Protein AF-A0AAN8FD81-F1 (afdb_monomer)

Structure (mmCIF, N/CA/C/O backbone):
data_AF-A0AAN8FD81-F1
#
_entry.id   AF-A0AAN8FD81-F1
#
loop_
_atom_site.group_PDB
_atom_site.id
_atom_site.type_symbol
_atom_site.label_atom_id
_atom_site.label_alt_id
_atom_site.label_comp_id
_atom_site.label_asym_id
_atom_site.label_entity_id
_atom_site.label_seq_id
_atom_site.pdbx_PDB_ins_code
_atom_site.Cartn_x
_atom_site.Cartn_y
_atom_site.Cartn_z
_atom_site.occupancy
_atom_site.B_iso_or_equiv
_atom_site.auth_seq_id
_atom_site.auth_comp_id
_atom_site.auth_asym_id
_atom_site.auth_atom_id
_atom_site.pdbx_PDB_model_num
ATOM 1 N N . MET A 1 1 ? 86.207 -4.555 -13.129 1.00 39.94 1 MET A N 1
ATOM 2 C CA . MET A 1 1 ? 87.117 -4.497 -14.295 1.00 39.94 1 MET A CA 1
ATOM 3 C C . MET A 1 1 ? 86.268 -4.025 -15.459 1.00 39.94 1 MET A C 1
ATOM 5 O O . MET A 1 1 ? 85.254 -4.659 -15.701 1.00 39.94 1 MET A O 1
ATOM 9 N N . ARG A 1 2 ? 86.441 -2.755 -15.851 1.00 42.06 2 ARG A N 1
ATOM 10 C CA . ARG A 1 2 ? 87.134 -2.325 -17.088 1.00 42.06 2 ARG A CA 1
ATOM 11 C C . ARG A 1 2 ? 86.491 -2.931 -18.335 1.00 42.06 2 ARG A C 1
ATOM 13 O O . ARG A 1 2 ? 86.415 -4.147 -18.406 1.00 42.06 2 ARG A O 1
ATOM 20 N N . ASP A 1 3 ? 86.162 -2.234 -19.405 1.00 41.16 3 ASP A N 1
ATOM 21 C CA . ASP A 1 3 ? 86.000 -0.831 -19.815 1.00 41.16 3 ASP A CA 1
ATOM 22 C C . ASP A 1 3 ? 85.817 -0.938 -21.351 1.00 41.16 3 ASP A C 1
ATOM 24 O O . ASP A 1 3 ? 86.098 -1.991 -21.929 1.00 41.16 3 ASP A O 1
ATOM 28 N N . LEU A 1 4 ? 85.507 0.189 -22.001 1.00 49.41 4 LEU A N 1
ATOM 29 C CA . LEU A 1 4 ? 85.685 0.475 -23.439 1.00 49.41 4 LEU A CA 1
ATOM 30 C C . LEU A 1 4 ? 84.547 -0.043 -24.347 1.00 49.41 4 LEU A C 1
ATOM 32 O O . LEU A 1 4 ? 84.319 -1.236 -24.464 1.00 49.41 4 LEU A O 1
ATOM 36 N N . GLY A 1 5 ? 83.769 0.774 -25.056 1.00 39.75 5 GLY A N 1
ATOM 37 C CA . GLY A 1 5 ? 83.962 2.159 -25.480 1.00 39.75 5 GLY A CA 1
ATOM 38 C C . GLY A 1 5 ? 84.073 2.222 -27.005 1.00 39.75 5 GLY A C 1
ATOM 39 O O . GLY A 1 5 ? 85.030 1.699 -27.561 1.00 39.75 5 GLY A O 1
ATOM 40 N N . ASN A 1 6 ? 83.103 2.871 -27.658 1.00 42.69 6 ASN A N 1
ATOM 41 C CA . ASN A 1 6 ? 83.263 3.644 -28.902 1.00 42.69 6 ASN A CA 1
ATOM 42 C C . ASN A 1 6 ? 81.952 4.456 -29.090 1.00 42.69 6 ASN A C 1
ATOM 44 O O . ASN A 1 6 ? 80.897 3.843 -29.199 1.00 42.69 6 ASN A O 1
ATOM 48 N N . ALA A 1 7 ? 81.850 5.783 -28.902 1.00 49.81 7 ALA A N 1
ATOM 49 C CA . ALA A 1 7 ? 82.532 6.907 -29.570 1.00 49.81 7 ALA A CA 1
ATOM 50 C C . ALA A 1 7 ? 82.161 6.913 -31.084 1.00 49.81 7 ALA A C 1
ATOM 52 O O . ALA A 1 7 ? 82.394 5.913 -31.745 1.00 49.81 7 ALA A O 1
ATOM 53 N N . ILE A 1 8 ? 81.552 7.922 -31.737 1.00 44.16 8 ILE A 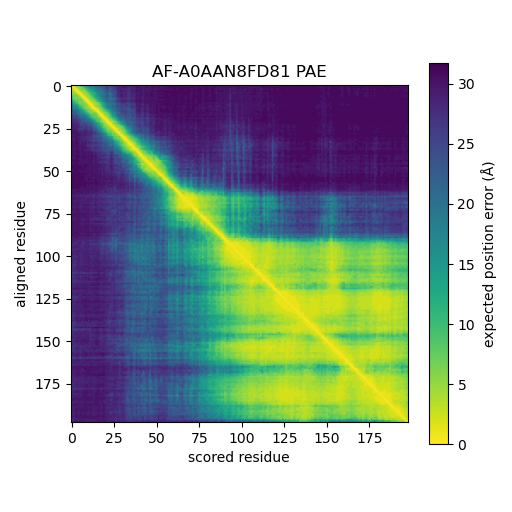N 1
ATOM 54 C CA . ILE A 1 8 ? 81.696 9.387 -31.644 1.00 44.16 8 ILE A CA 1
ATOM 55 C C . ILE A 1 8 ? 80.691 10.092 -32.605 1.00 44.16 8 ILE A C 1
ATOM 57 O O . ILE A 1 8 ? 80.586 9.701 -33.764 1.00 44.16 8 ILE A O 1
ATOM 61 N N . SER A 1 9 ? 80.095 11.211 -32.145 1.00 41.47 9 SER A N 1
ATOM 62 C CA . SER A 1 9 ? 79.703 12.443 -32.895 1.00 41.47 9 SER A CA 1
ATOM 63 C C . SER A 1 9 ? 78.535 12.393 -33.910 1.00 41.47 9 SER A C 1
ATOM 65 O O . SER A 1 9 ? 78.405 11.424 -34.638 1.00 41.47 9 SER A O 1
ATOM 67 N N . ARG A 1 10 ? 77.658 13.394 -34.113 1.00 37.44 10 ARG A N 1
ATOM 68 C CA . ARG A 1 10 ? 77.546 14.853 -33.828 1.00 37.44 10 ARG A CA 1
ATOM 69 C C . ARG A 1 10 ? 76.019 15.121 -33.736 1.00 37.44 10 ARG A C 1
ATOM 71 O O . ARG A 1 10 ? 75.289 14.532 -34.518 1.00 37.44 10 ARG A O 1
ATOM 78 N N . GLY A 1 11 ? 75.428 15.854 -32.794 1.00 37.28 11 GLY A N 1
ATOM 79 C CA . GLY A 1 11 ? 75.633 17.271 -32.503 1.00 37.28 11 GLY A CA 1
ATOM 80 C C . GLY A 1 11 ? 74.780 18.163 -33.420 1.00 37.28 11 GLY A C 1
ATOM 81 O O . GLY A 1 11 ? 75.319 18.593 -34.432 1.00 37.28 11 GLY A O 1
ATOM 82 N N . PHE A 1 12 ? 73.509 18.433 -33.067 1.00 32.56 12 PHE A N 1
ATOM 83 C CA . PHE A 1 12 ? 72.799 19.709 -33.317 1.00 32.56 12 PHE A CA 1
ATOM 84 C C . PHE A 1 12 ? 71.415 19.749 -32.612 1.00 32.56 12 PHE A C 1
ATOM 86 O O . PHE A 1 12 ? 70.533 18.961 -32.933 1.00 32.56 12 PHE A O 1
ATOM 93 N N . GLU A 1 13 ? 71.218 20.695 -31.693 1.00 35.38 13 GLU A N 1
ATOM 94 C CA . GLU A 1 13 ? 69.929 21.225 -31.186 1.00 35.38 13 GLU A CA 1
ATOM 95 C C . GLU A 1 13 ? 70.049 22.778 -31.199 1.00 35.38 13 GLU A C 1
ATOM 97 O O . GLU A 1 13 ? 71.201 23.227 -31.266 1.00 35.38 13 GLU A O 1
ATOM 102 N N . PRO A 1 14 ? 68.992 23.637 -31.094 1.00 46.00 14 PRO A N 1
ATOM 103 C CA . PRO A 1 14 ? 67.614 23.373 -30.636 1.00 46.00 14 PRO A CA 1
ATOM 104 C C . PRO A 1 14 ? 66.442 24.111 -31.368 1.00 46.00 14 PRO A C 1
ATOM 106 O O . PRO A 1 14 ? 66.614 25.069 -32.116 1.00 46.00 14 PRO A O 1
ATOM 109 N N . THR A 1 15 ? 65.219 23.678 -31.015 1.00 39.75 15 THR A N 1
ATOM 110 C CA . THR A 1 15 ? 63.915 24.396 -30.931 1.00 39.75 15 THR A CA 1
ATOM 111 C C . THR A 1 15 ? 63.296 25.101 -32.152 1.00 39.75 15 THR A C 1
ATOM 113 O O . THR A 1 15 ? 63.757 26.150 -32.575 1.00 39.75 15 THR A O 1
ATOM 116 N N . THR A 1 16 ? 62.095 24.657 -32.554 1.00 40.28 16 THR A N 1
ATOM 117 C CA . THR A 1 16 ? 60.836 25.428 -32.406 1.00 40.28 16 THR A CA 1
ATOM 118 C C . THR A 1 16 ? 59.638 24.470 -32.370 1.00 40.28 16 THR A C 1
ATOM 120 O O . THR A 1 16 ? 59.601 23.455 -33.057 1.00 40.28 16 THR A O 1
ATOM 123 N N . SER A 1 17 ? 58.686 24.782 -31.497 1.00 49.16 17 SER A N 1
ATOM 124 C CA . SER A 1 17 ? 57.464 24.047 -31.185 1.00 49.16 17 SER A CA 1
ATOM 125 C C . SER A 1 17 ? 56.465 23.996 -32.345 1.00 49.16 17 SER A C 1
ATOM 127 O O . SER A 1 17 ? 56.268 24.997 -33.033 1.00 49.16 17 SER A O 1
ATOM 129 N N . LYS A 1 18 ? 55.765 22.861 -32.495 1.00 38.34 18 LYS A N 1
ATOM 130 C CA . LYS A 1 18 ? 54.376 22.774 -32.985 1.00 38.34 18 LYS A CA 1
ATOM 131 C C . LYS A 1 18 ? 53.770 21.419 -32.606 1.00 38.34 18 LYS A C 1
ATOM 133 O O . LYS A 1 18 ? 54.432 20.393 -32.654 1.00 38.34 18 LYS A O 1
ATOM 138 N N . LEU A 1 19 ? 52.536 21.513 -32.131 1.00 42.03 19 LEU A N 1
ATOM 139 C CA . LEU A 1 19 ? 51.785 20.561 -31.320 1.00 42.03 19 LEU A CA 1
ATOM 140 C C . LEU A 1 19 ? 51.461 19.251 -32.058 1.00 42.03 19 LEU A C 1
ATOM 142 O O . LEU A 1 19 ? 51.242 19.252 -33.268 1.00 42.03 19 LEU A O 1
ATOM 146 N N . ASN A 1 20 ? 51.436 18.163 -31.285 1.00 40.09 20 ASN A N 1
ATOM 147 C CA . ASN A 1 20 ? 51.291 16.779 -31.728 1.00 40.09 20 ASN A CA 1
ATOM 148 C C . ASN A 1 20 ? 49.929 16.506 -32.383 1.00 40.09 20 ASN A C 1
ATOM 150 O O . ASN A 1 20 ? 48.879 16.856 -31.845 1.00 40.09 20 ASN A O 1
ATOM 154 N N . ALA A 1 21 ? 49.968 15.816 -33.521 1.00 49.56 21 ALA A N 1
ATOM 155 C CA . ALA A 1 21 ? 48.886 14.944 -33.942 1.00 49.56 21 ALA A CA 1
ATOM 156 C C . ALA A 1 21 ? 49.017 13.663 -33.111 1.00 49.56 21 ALA A C 1
ATOM 158 O O . ALA A 1 21 ? 50.076 13.046 -33.161 1.00 49.56 21 ALA A O 1
ATOM 159 N N . ASP A 1 22 ? 47.981 13.373 -32.321 1.00 48.06 22 ASP A N 1
ATOM 160 C CA . ASP A 1 22 ? 47.706 12.155 -31.537 1.00 48.06 22 ASP A CA 1
ATOM 161 C C . ASP A 1 22 ? 47.452 12.476 -30.056 1.00 48.06 22 ASP A C 1
ATOM 163 O O . ASP A 1 22 ? 48.277 12.205 -29.198 1.00 48.06 22 ASP A O 1
ATOM 167 N N . ASP A 1 23 ? 46.267 13.028 -29.773 1.00 37.19 23 ASP A N 1
ATOM 168 C CA . ASP A 1 23 ? 45.559 12.844 -28.497 1.00 37.19 23 ASP A CA 1
ATOM 169 C C . ASP A 1 23 ? 44.078 12.607 -28.816 1.00 37.19 23 ASP A C 1
ATOM 171 O O . ASP A 1 23 ? 43.198 13.469 -28.780 1.00 37.19 23 ASP A O 1
ATOM 175 N N . PHE A 1 24 ? 43.853 11.380 -29.265 1.00 43.59 24 PHE A N 1
ATOM 176 C CA . PHE A 1 24 ? 42.569 10.761 -29.522 1.00 43.59 24 PHE A CA 1
ATOM 177 C C . PHE A 1 24 ? 42.112 10.113 -28.200 1.00 43.59 24 PHE A C 1
ATOM 179 O O . PHE A 1 24 ? 42.841 9.309 -27.628 1.00 43.59 24 PHE A O 1
ATOM 186 N N . TYR A 1 25 ? 40.900 10.470 -27.752 1.00 36.06 25 TYR A N 1
ATOM 187 C CA . TYR A 1 25 ? 40.184 10.050 -26.529 1.00 36.06 25 TYR A CA 1
ATOM 188 C C . TYR A 1 25 ? 40.511 10.782 -25.214 1.00 36.06 25 TYR A C 1
ATOM 190 O O . TYR A 1 25 ? 41.290 10.317 -24.389 1.00 36.06 25 TYR A O 1
ATOM 198 N N . VAL A 1 26 ? 39.743 11.840 -24.936 1.00 41.94 26 VAL A N 1
ATOM 199 C CA . VAL A 1 26 ? 39.426 12.250 -23.560 1.00 41.94 26 VAL A CA 1
ATOM 200 C C . VAL A 1 26 ? 38.049 11.680 -23.211 1.00 41.94 26 VAL A C 1
ATOM 202 O O . VAL A 1 26 ? 37.031 12.105 -23.757 1.00 41.94 26 VAL A O 1
ATOM 205 N N . LEU A 1 27 ? 38.033 10.670 -22.334 1.00 42.22 27 LEU A N 1
ATOM 206 C CA . LEU A 1 27 ? 36.855 10.308 -21.550 1.00 42.22 27 LEU A CA 1
ATOM 207 C C . LEU A 1 27 ? 36.632 11.417 -20.521 1.00 42.22 27 LEU A C 1
ATOM 209 O O . LEU A 1 27 ? 37.454 11.579 -19.624 1.00 42.22 27 LEU A O 1
ATOM 213 N N . ASP A 1 28 ? 35.513 12.127 -20.620 1.00 36.41 28 ASP A N 1
ATOM 214 C CA . ASP A 1 28 ? 35.041 12.962 -19.522 1.00 36.41 28 ASP A CA 1
ATOM 215 C C . ASP A 1 28 ? 34.138 12.104 -18.625 1.00 36.41 28 ASP A C 1
ATOM 217 O O . ASP A 1 28 ? 32.974 11.832 -18.928 1.00 36.41 28 ASP A O 1
ATOM 221 N N . ALA A 1 29 ? 34.737 11.570 -17.565 1.00 54.25 29 ALA A N 1
ATOM 222 C CA . ALA A 1 29 ? 34.037 10.997 -16.431 1.00 54.25 29 ALA A CA 1
ATOM 223 C C . ALA A 1 29 ? 34.195 11.984 -15.272 1.00 54.25 29 ALA A C 1
ATOM 225 O O . ALA A 1 29 ? 35.274 12.060 -14.688 1.00 54.25 29 ALA A O 1
ATOM 226 N N . GLY A 1 30 ? 33.132 12.719 -14.929 1.00 41.16 30 GLY A N 1
ATOM 227 C CA . GLY A 1 30 ? 33.120 13.507 -13.695 1.00 41.16 30 GLY A CA 1
ATOM 228 C C . GLY A 1 30 ? 32.276 14.778 -13.690 1.00 41.16 30 GLY A C 1
ATOM 229 O O . GLY A 1 30 ? 32.825 15.854 -13.496 1.00 41.16 30 GLY A O 1
ATOM 230 N N . ASN A 1 31 ? 30.953 14.652 -13.833 1.00 39.75 31 ASN A N 1
ATOM 231 C CA . ASN A 1 31 ? 29.985 15.343 -12.969 1.00 39.75 31 ASN A CA 1
ATOM 232 C C . ASN A 1 31 ? 28.572 14.826 -13.274 1.00 39.75 31 ASN A C 1
ATOM 234 O O . ASN A 1 31 ? 27.863 15.345 -14.134 1.00 39.75 31 ASN A O 1
ATOM 238 N N . ASP A 1 32 ? 28.164 13.784 -12.549 1.00 39.97 32 ASP A N 1
ATOM 239 C CA . ASP A 1 32 ? 26.767 13.362 -12.465 1.00 39.97 32 ASP A CA 1
ATOM 240 C C . ASP A 1 32 ? 25.995 14.338 -11.559 1.00 39.97 32 ASP A C 1
ATOM 242 O O . ASP A 1 32 ? 25.582 13.993 -10.452 1.00 39.97 32 ASP A O 1
ATOM 246 N N . GLU A 1 33 ? 25.764 15.566 -12.025 1.00 42.59 33 GLU A N 1
ATOM 247 C CA . GLU A 1 33 ? 24.523 16.232 -1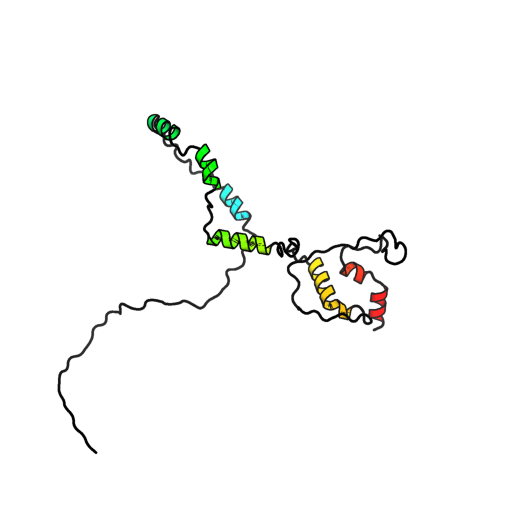1.638 1.00 42.59 33 GLU A CA 1
ATOM 248 C C . GLU A 1 33 ? 23.422 15.641 -12.508 1.00 42.59 33 GLU A C 1
ATOM 250 O O . GLU A 1 33 ? 23.252 15.971 -13.684 1.00 42.59 33 GLU A O 1
ATOM 255 N N . MET A 1 34 ? 22.705 14.683 -11.919 1.00 50.31 34 MET A N 1
ATOM 256 C CA . MET A 1 34 ? 21.482 14.155 -12.497 1.00 50.31 34 MET A CA 1
ATOM 257 C C . MET A 1 34 ? 20.582 15.349 -12.844 1.00 50.31 34 MET A C 1
ATOM 259 O O . MET A 1 34 ? 20.307 16.157 -11.953 1.00 50.31 34 MET A O 1
ATOM 263 N N . PRO A 1 35 ? 20.133 15.499 -14.106 1.00 53.84 35 PRO A N 1
ATOM 264 C CA . PRO A 1 35 ? 19.250 16.598 -14.460 1.00 53.84 35 PRO A CA 1
ATOM 265 C C . PRO A 1 35 ? 18.034 16.558 -13.527 1.00 53.84 35 PRO A C 1
ATOM 267 O O . PRO A 1 35 ? 17.530 15.457 -13.255 1.00 53.84 35 PRO A O 1
ATOM 270 N N . PRO A 1 36 ? 17.572 17.712 -13.007 1.00 52.78 36 PRO A N 1
ATOM 271 C CA . PRO A 1 36 ? 16.420 17.737 -12.122 1.00 52.78 36 PRO A CA 1
ATOM 272 C C . PRO A 1 36 ? 15.262 17.025 -12.816 1.00 52.78 36 PRO A C 1
ATOM 274 O O . PRO A 1 36 ? 15.017 17.234 -14.008 1.00 52.78 36 PRO A O 1
ATOM 277 N N . ALA A 1 37 ? 14.593 16.138 -12.073 1.00 51.84 37 ALA A N 1
ATOM 278 C CA . ALA A 1 37 ? 13.392 15.471 -12.550 1.00 51.84 37 ALA A CA 1
ATOM 279 C C . ALA A 1 37 ? 12.453 16.527 -13.157 1.00 51.84 37 ALA A C 1
ATOM 281 O O . ALA A 1 37 ? 12.322 17.600 -12.560 1.00 51.84 37 ALA A O 1
ATOM 282 N N . PRO A 1 38 ? 11.832 16.261 -14.321 1.00 40.41 38 PRO A N 1
ATOM 283 C CA . PRO A 1 38 ? 10.916 17.214 -14.927 1.00 40.41 38 PRO A CA 1
ATOM 284 C C . PRO A 1 38 ? 9.829 17.536 -13.902 1.00 40.41 38 PRO A C 1
ATOM 286 O O . PRO A 1 38 ? 9.080 16.659 -13.462 1.00 40.41 38 PRO A O 1
ATOM 289 N N . THR A 1 39 ? 9.821 18.784 -13.439 1.00 38.16 39 THR A N 1
ATOM 290 C CA . THR A 1 39 ? 8.776 19.295 -12.566 1.00 38.16 39 THR A CA 1
ATOM 291 C C . THR A 1 39 ? 7.481 19.375 -13.365 1.00 38.16 39 THR A C 1
ATOM 293 O O . THR A 1 39 ? 7.487 19.501 -14.587 1.00 38.16 39 THR A O 1
ATOM 296 N N . LEU A 1 40 ? 6.363 19.243 -12.655 1.00 43.12 40 LEU A N 1
ATOM 297 C CA . LEU A 1 40 ? 4.987 19.255 -13.155 1.00 43.12 40 LEU A CA 1
ATOM 298 C C . LEU A 1 40 ? 4.619 20.587 -13.849 1.00 43.12 40 LEU A C 1
ATOM 300 O O . LEU A 1 40 ? 3.816 21.357 -13.334 1.00 43.12 40 LEU A O 1
ATOM 304 N N . SER A 1 41 ? 5.202 20.873 -15.011 1.00 43.19 41 SER A N 1
ATOM 305 C CA . SER A 1 41 ? 4.852 22.004 -15.884 1.00 43.19 41 SER A CA 1
ATOM 306 C C . SER A 1 41 ? 4.863 21.642 -17.377 1.00 43.19 41 SER A C 1
ATOM 308 O O . SER A 1 41 ? 4.529 22.473 -18.219 1.00 43.19 41 SER A O 1
ATOM 310 N N . ASP A 1 42 ? 5.115 20.377 -17.727 1.00 40.56 42 ASP A N 1
ATOM 311 C CA . ASP A 1 42 ? 5.110 19.904 -19.121 1.00 40.56 42 ASP A CA 1
ATOM 312 C C . ASP A 1 42 ? 3.705 19.807 -19.752 1.00 40.56 42 ASP A C 1
ATOM 314 O O . ASP A 1 42 ? 3.575 19.563 -20.952 1.00 40.56 42 ASP A O 1
ATOM 318 N N . VAL A 1 43 ? 2.640 20.060 -18.983 1.00 44.75 43 VAL A N 1
ATOM 319 C CA . VAL A 1 43 ? 1.281 20.241 -19.527 1.00 44.75 43 VAL A CA 1
ATOM 320 C C . VAL A 1 43 ? 1.104 21.654 -20.110 1.00 44.75 43 VAL A C 1
ATOM 322 O O . VAL A 1 43 ? 0.387 21.825 -21.091 1.00 44.75 43 VAL A O 1
ATOM 325 N N . GLU A 1 44 ? 1.838 22.660 -19.619 1.00 42.12 44 GLU A N 1
ATOM 326 C CA . GLU A 1 44 ? 1.730 24.049 -20.104 1.00 42.12 44 GLU A CA 1
ATOM 327 C C . GLU A 1 44 ? 2.526 24.317 -21.394 1.00 42.12 44 GLU A C 1
ATOM 329 O O . GLU A 1 44 ? 2.293 25.306 -22.098 1.00 42.12 44 GLU A O 1
ATOM 334 N N . LEU A 1 45 ? 3.471 23.438 -21.737 1.00 44.34 45 LEU A N 1
ATOM 335 C CA . LEU A 1 45 ? 4.283 23.557 -22.953 1.00 44.34 45 LEU A CA 1
ATOM 336 C C . LEU A 1 45 ? 3.508 23.111 -24.205 1.00 44.34 45 LEU A C 1
ATOM 338 O O . LEU A 1 45 ? 3.777 23.590 -25.307 1.00 44.34 45 LEU A O 1
ATOM 342 N N . VAL A 1 46 ? 2.497 22.255 -24.032 1.00 49.25 46 VAL A N 1
ATOM 343 C CA . VAL A 1 46 ? 1.598 21.820 -25.110 1.00 49.25 46 VAL A CA 1
ATOM 344 C C . VAL A 1 46 ? 0.595 22.925 -25.473 1.00 49.25 46 VAL A C 1
ATOM 346 O O . VAL A 1 46 ? 0.325 23.127 -26.659 1.00 49.25 46 VAL A O 1
ATOM 349 N N . ASP A 1 47 ? 0.133 23.712 -24.496 1.00 43.78 47 ASP A N 1
ATOM 350 C CA . ASP A 1 47 ? -0.809 24.817 -24.727 1.00 43.78 47 ASP A CA 1
ATOM 351 C C . ASP A 1 47 ? -0.133 26.063 -25.329 1.00 43.78 47 ASP A C 1
ATOM 353 O O . ASP A 1 47 ? -0.636 26.630 -26.301 1.00 43.78 47 ASP A O 1
ATOM 357 N N . LYS A 1 48 ? 1.090 26.422 -24.900 1.00 40.25 48 LYS A N 1
ATOM 358 C CA . LYS A 1 48 ? 1.853 27.543 -25.506 1.00 40.25 48 LYS A CA 1
ATOM 359 C C . LYS A 1 48 ? 2.287 27.287 -26.958 1.00 40.25 48 LYS A C 1
ATOM 361 O O . LYS A 1 48 ? 2.588 28.226 -27.699 1.00 40.25 48 LYS A O 1
ATOM 366 N N . LEU A 1 49 ? 2.329 26.026 -27.393 1.00 48.31 49 LEU A N 1
ATOM 367 C CA . LEU A 1 49 ? 2.567 25.656 -28.795 1.00 48.31 49 LEU A CA 1
ATOM 368 C C . LEU A 1 49 ? 1.286 25.642 -29.637 1.00 48.31 49 LEU A C 1
ATOM 370 O O . LEU A 1 49 ? 1.375 25.694 -30.866 1.00 48.31 49 LEU A O 1
ATOM 374 N N . ARG A 1 50 ? 0.113 25.623 -28.998 1.00 47.47 50 ARG A N 1
ATOM 375 C CA . ARG A 1 50 ? -1.190 25.716 -29.662 1.00 47.47 50 ARG A CA 1
ATOM 376 C C . ARG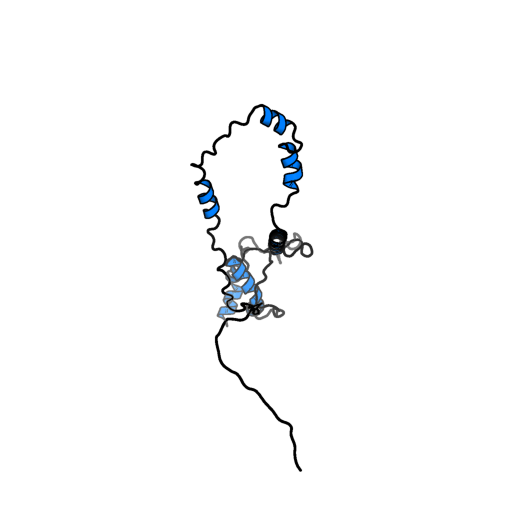 A 1 50 ? -1.515 27.162 -30.056 1.00 47.47 50 ARG A C 1
ATOM 378 O O . ARG A 1 50 ? -1.986 27.380 -31.170 1.00 47.47 50 ARG A O 1
ATOM 385 N N . ASP A 1 51 ? -1.116 28.133 -29.232 1.00 45.09 51 ASP A N 1
ATOM 386 C CA . ASP A 1 51 ? -1.379 29.566 -29.460 1.00 45.09 51 ASP A CA 1
ATOM 387 C C . ASP A 1 51 ? -0.377 30.269 -30.397 1.00 45.09 51 ASP A C 1
ATOM 389 O O . ASP A 1 51 ? -0.641 31.365 -30.885 1.00 45.09 51 ASP A O 1
ATOM 393 N N . ARG A 1 52 ? 0.755 29.636 -30.747 1.00 46.09 52 ARG A N 1
ATOM 394 C CA . ARG A 1 52 ? 1.674 30.164 -31.785 1.00 46.09 52 ARG A CA 1
ATOM 395 C C . ARG A 1 52 ? 1.222 29.885 -33.221 1.00 46.09 52 ARG A C 1
ATOM 397 O O . ARG A 1 52 ? 1.926 30.242 -34.168 1.00 46.09 52 ARG A O 1
ATOM 404 N N . LYS A 1 53 ? 0.060 29.257 -33.414 1.00 46.78 53 LYS A N 1
ATOM 405 C CA . LYS A 1 53 ? -0.449 28.859 -34.732 1.00 46.78 53 LYS A CA 1
ATOM 406 C C . LYS A 1 53 ? -1.353 29.922 -35.373 1.00 46.78 53 LYS A C 1
ATOM 408 O O . LYS A 1 53 ? -2.427 29.622 -35.872 1.00 46.78 53 LYS A O 1
ATOM 413 N N . SER A 1 54 ? -0.878 31.156 -35.420 1.00 49.75 54 SER A N 1
ATOM 414 C CA . SER A 1 54 ? -1.291 32.163 -36.403 1.00 49.75 54 SER A CA 1
ATOM 415 C C . SER A 1 54 ? -0.146 33.164 -36.451 1.00 49.75 54 SER A C 1
ATOM 417 O O . SER A 1 54 ? 0.070 33.884 -35.486 1.00 49.75 54 SER A O 1
ATOM 419 N N . ASN A 1 55 ? 0.787 33.063 -37.396 1.00 49.09 55 ASN A N 1
ATOM 420 C CA . ASN A 1 55 ? 0.877 34.086 -38.446 1.00 49.09 55 ASN A CA 1
ATOM 421 C C . ASN A 1 55 ? 1.762 33.665 -39.631 1.00 49.09 55 ASN A C 1
ATOM 423 O O . ASN A 1 55 ? 2.068 34.489 -40.483 1.00 49.09 55 ASN A O 1
ATOM 427 N N . ASN A 1 56 ? 2.129 32.389 -39.750 1.00 55.53 56 ASN A N 1
ATOM 428 C CA . ASN A 1 56 ? 2.766 31.902 -40.972 1.00 55.53 56 ASN A CA 1
ATOM 429 C C . ASN A 1 56 ? 1.675 31.341 -41.876 1.00 55.53 56 ASN A C 1
ATOM 431 O O . ASN A 1 56 ? 1.393 30.142 -41.868 1.00 55.53 56 ASN A O 1
ATOM 435 N N . LYS A 1 57 ? 1.016 32.238 -42.616 1.00 47.66 57 LYS A N 1
ATOM 436 C CA . LYS A 1 57 ? 0.224 31.859 -43.783 1.00 47.66 57 LYS A CA 1
ATOM 437 C C . LYS A 1 57 ? 1.205 31.205 -44.753 1.00 47.66 57 LYS A C 1
ATOM 439 O O . LYS A 1 57 ? 2.001 31.892 -45.374 1.00 47.66 57 LYS A O 1
ATOM 444 N N . LEU A 1 58 ? 1.237 29.875 -44.760 1.00 51.69 58 LEU A N 1
ATOM 445 C CA . LEU A 1 58 ? 2.019 29.117 -45.725 1.00 51.69 58 LEU A CA 1
ATOM 446 C C . LEU A 1 58 ? 1.478 29.491 -47.102 1.00 51.69 58 LEU A C 1
ATOM 448 O O . LEU A 1 58 ? 0.292 29.284 -47.368 1.00 51.69 58 LEU A O 1
ATOM 452 N N . ASP A 1 59 ? 2.323 30.102 -47.925 1.00 53.78 59 ASP A N 1
ATOM 453 C CA . ASP A 1 59 ? 1.976 30.478 -49.285 1.00 53.78 59 ASP A CA 1
ATOM 454 C C . ASP A 1 59 ? 1.481 29.233 -50.021 1.00 53.78 59 ASP A C 1
ATOM 456 O O . ASP A 1 59 ? 2.202 28.246 -50.184 1.00 53.78 59 ASP A O 1
ATOM 460 N N . THR A 1 60 ? 0.214 29.256 -50.427 1.00 57.06 60 THR A N 1
ATOM 461 C CA . THR A 1 60 ? -0.358 28.240 -51.302 1.00 57.06 60 THR A CA 1
ATOM 462 C C . THR A 1 60 ? 0.354 28.368 -52.640 1.00 57.06 60 THR A C 1
ATOM 464 O O . THR A 1 60 ? 0.007 29.232 -53.446 1.00 57.06 60 THR A O 1
ATOM 467 N N . THR A 1 61 ? 1.386 27.560 -52.873 1.00 64.31 61 THR A N 1
ATOM 468 C CA . THR A 1 61 ? 1.965 27.435 -54.207 1.00 64.31 61 THR A CA 1
ATOM 469 C C . THR A 1 61 ? 0.838 27.021 -55.150 1.00 64.31 61 THR A C 1
ATOM 471 O O . THR A 1 61 ? 0.106 26.068 -54.885 1.00 64.31 61 THR A O 1
ATOM 474 N N . LEU A 1 62 ? 0.630 27.789 -56.221 1.00 66.50 62 LEU A N 1
ATOM 475 C CA . LEU A 1 62 ? -0.303 27.419 -57.280 1.00 66.50 62 LEU A CA 1
ATOM 476 C C . LEU A 1 62 ? 0.255 26.153 -57.936 1.00 66.50 62 LEU A C 1
ATOM 478 O O . LEU A 1 62 ? 1.231 26.202 -58.678 1.00 66.50 62 LEU A O 1
ATOM 482 N N . ILE A 1 63 ? -0.303 25.002 -57.573 1.00 74.44 63 ILE A N 1
ATOM 483 C CA . ILE A 1 63 ? 0.102 23.709 -58.119 1.00 74.44 63 ILE A CA 1
ATOM 484 C C . ILE A 1 63 ? -0.454 23.635 -59.544 1.00 74.44 63 ILE A C 1
ATOM 486 O O . ILE A 1 63 ? -1.669 23.537 -59.710 1.00 74.44 63 ILE A O 1
ATOM 490 N N . ASP A 1 64 ? 0.420 23.702 -60.552 1.00 83.44 64 ASP A N 1
ATOM 491 C CA . ASP A 1 64 ? 0.052 23.579 -61.968 1.00 83.44 64 ASP A CA 1
ATOM 492 C C . ASP A 1 64 ? -0.864 22.371 -62.241 1.00 83.44 64 ASP A C 1
ATOM 494 O O . ASP A 1 64 ? -0.673 21.277 -61.711 1.00 83.44 64 ASP A O 1
ATOM 498 N N . GLU A 1 65 ? -1.819 22.503 -63.165 1.00 86.62 65 GLU A N 1
ATOM 499 C CA . GLU A 1 65 ? -2.740 21.402 -63.508 1.00 86.62 65 GLU A CA 1
ATOM 500 C C . GLU A 1 65 ? -2.010 20.130 -63.965 1.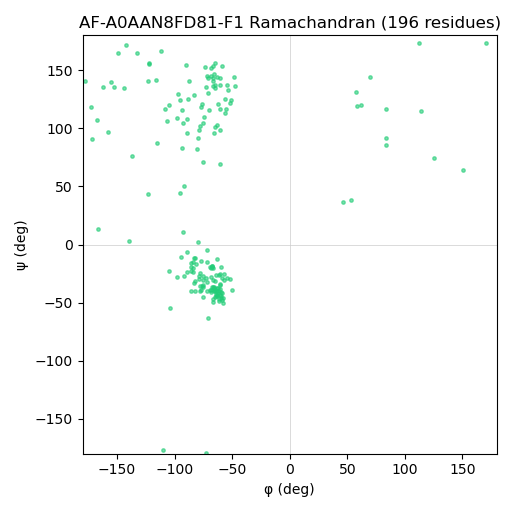00 86.62 65 GLU A C 1
ATOM 502 O O . GLU A 1 65 ? -2.476 19.004 -63.768 1.00 86.62 65 GLU A O 1
ATOM 507 N N . ARG A 1 66 ? -0.842 20.297 -64.594 1.00 84.25 66 ARG A N 1
ATOM 508 C CA . ARG A 1 66 ? 0.009 19.183 -65.015 1.00 84.25 66 ARG A CA 1
ATOM 509 C C . ARG A 1 66 ? 0.607 18.449 -63.817 1.00 84.25 66 ARG A C 1
ATOM 511 O O . ARG A 1 66 ? 0.706 17.226 -63.867 1.00 84.25 66 ARG A O 1
ATOM 518 N N . THR A 1 67 ? 1.014 19.167 -62.772 1.00 82.56 67 THR A N 1
ATOM 519 C CA . THR A 1 67 ? 1.596 18.562 -61.569 1.00 82.56 67 THR A CA 1
ATOM 520 C C . THR A 1 67 ? 0.510 17.928 -60.702 1.00 82.56 67 THR A C 1
ATOM 522 O O . THR A 1 67 ? 0.731 16.820 -60.224 1.00 82.56 67 THR A O 1
ATOM 525 N N . GLN A 1 68 ? -0.696 18.509 -60.628 1.00 83.56 68 GLN A N 1
ATOM 526 C CA . GLN A 1 68 ? -1.866 17.870 -59.995 1.00 83.56 68 GLN A CA 1
ATOM 527 C C . GLN A 1 68 ? -2.195 16.516 -60.644 1.00 83.56 68 GLN A C 1
ATOM 529 O O . GLN A 1 68 ? -2.215 15.491 -59.968 1.00 83.56 68 GLN A O 1
ATOM 534 N N . LYS A 1 69 ? -2.304 16.471 -61.981 1.00 86.00 69 LYS A N 1
ATOM 535 C CA . LYS A 1 69 ? -2.556 15.225 -62.738 1.00 86.00 69 LYS A CA 1
ATOM 536 C C . LYS A 1 69 ? -1.467 14.160 -62.563 1.00 86.00 69 LYS A C 1
ATOM 538 O O . LYS A 1 69 ? -1.730 12.982 -62.802 1.00 86.00 69 LYS A O 1
ATOM 543 N N . LEU A 1 70 ? -0.237 14.559 -62.234 1.00 83.88 70 LEU A N 1
ATOM 544 C CA . LEU A 1 70 ? 0.863 13.636 -61.942 1.00 83.88 70 LEU A CA 1
ATOM 545 C C . LEU A 1 70 ? 0.808 13.126 -60.497 1.00 83.88 70 LEU A C 1
ATOM 547 O O . LEU A 1 70 ? 1.039 11.939 -60.284 1.00 83.88 70 LEU A O 1
ATOM 551 N N . LEU A 1 71 ? 0.466 13.987 -59.534 1.00 82.00 71 LEU A N 1
ATOM 552 C CA . LEU A 1 71 ? 0.282 13.615 -58.128 1.00 82.00 71 LEU A CA 1
ATOM 553 C C . LEU A 1 71 ? -0.910 12.663 -57.942 1.00 82.00 71 LEU A C 1
ATOM 555 O O . LEU A 1 71 ? -0.772 11.667 -57.239 1.00 82.00 71 LEU A O 1
ATOM 559 N N . ASP A 1 72 ? -2.022 12.884 -58.650 1.00 82.12 72 ASP A N 1
ATOM 560 C CA . ASP A 1 72 ? -3.200 11.997 -58.614 1.00 82.12 72 ASP A CA 1
ATOM 561 C C . ASP A 1 72 ? -2.914 10.590 -59.166 1.00 82.12 72 ASP A C 1
ATOM 563 O O . ASP A 1 72 ? -3.567 9.615 -58.796 1.00 82.12 72 ASP A O 1
ATOM 567 N N . LYS A 1 73 ? -1.929 10.470 -60.066 1.00 83.12 73 LYS A N 1
ATOM 568 C CA . LYS A 1 73 ? -1.474 9.188 -60.630 1.00 83.12 73 LYS A CA 1
ATOM 569 C C . LYS A 1 73 ? -0.360 8.536 -59.811 1.00 83.12 73 LYS A C 1
ATOM 571 O O . LYS A 1 73 ? 0.057 7.425 -60.145 1.00 83.12 73 LYS A O 1
ATOM 576 N N . ALA A 1 74 ? 0.168 9.217 -58.797 1.00 82.69 74 ALA A N 1
ATOM 577 C CA . ALA A 1 74 ? 1.250 8.689 -57.987 1.00 82.69 74 ALA A CA 1
ATOM 578 C C . ALA A 1 74 ? 0.748 7.557 -57.075 1.00 82.69 74 ALA A C 1
ATOM 580 O O . ALA A 1 74 ? -0.361 7.584 -56.549 1.00 82.69 74 ALA A O 1
ATOM 581 N N . VAL A 1 75 ? 1.606 6.561 -56.844 1.00 74.06 75 VAL A N 1
ATOM 582 C CA . VAL A 1 75 ? 1.314 5.408 -55.970 1.00 74.06 75 VAL A CA 1
ATOM 583 C C . VAL A 1 75 ? 1.207 5.830 -54.493 1.00 74.06 75 VAL A C 1
ATOM 585 O O . VAL A 1 75 ? 0.575 5.145 -53.695 1.00 74.06 75 VAL A O 1
ATOM 588 N N . CYS A 1 76 ? 1.775 6.985 -54.134 1.00 70.94 76 CYS A N 1
ATOM 589 C CA . CYS A 1 76 ? 1.839 7.538 -52.783 1.00 70.94 76 CYS A CA 1
ATOM 590 C C . CYS A 1 76 ? 0.714 8.544 -52.453 1.00 70.94 76 CYS A C 1
ATOM 592 O O . CYS A 1 7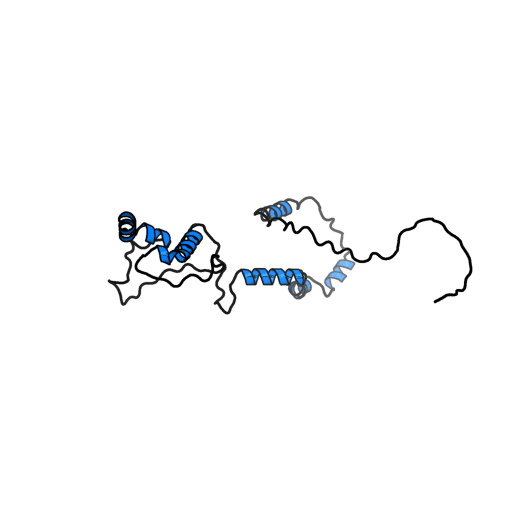6 ? 0.976 9.601 -51.889 1.00 70.94 76 CYS A O 1
ATOM 594 N N . GLY A 1 77 ? -0.539 8.237 -52.809 1.00 77.31 77 GLY A N 1
ATOM 595 C CA . GLY A 1 77 ? -1.698 9.065 -52.438 1.00 77.31 77 GLY A CA 1
ATOM 596 C C . GLY A 1 77 ? -2.095 8.964 -50.948 1.00 77.31 77 GLY A C 1
ATOM 597 O O . GLY A 1 77 ? -1.524 8.167 -50.203 1.00 77.31 77 GLY A O 1
ATOM 598 N N . PRO A 1 78 ? -3.152 9.667 -50.495 1.00 77.62 78 PRO A N 1
ATOM 599 C CA . PRO A 1 78 ? -3.602 9.648 -49.090 1.00 77.62 78 PRO A CA 1
ATOM 600 C C . PRO A 1 78 ? -3.947 8.248 -48.552 1.00 77.62 78 PRO A C 1
ATOM 602 O O . PRO A 1 78 ? -3.873 7.979 -47.354 1.00 77.62 78 PRO A O 1
ATOM 605 N N . SER A 1 79 ? -4.322 7.327 -49.446 1.00 69.62 79 SER A N 1
ATOM 606 C CA . SER A 1 79 ? -4.564 5.925 -49.095 1.00 69.62 79 SER A CA 1
ATOM 607 C C . SER A 1 79 ? -3.271 5.148 -48.806 1.00 69.62 79 SER A C 1
ATOM 609 O O . SER A 1 79 ? -3.301 4.220 -48.003 1.00 69.62 79 SER A O 1
ATOM 611 N N . PHE A 1 80 ? -2.147 5.529 -49.425 1.00 70.25 80 PHE A N 1
ATOM 612 C CA . PHE A 1 80 ? -0.817 4.955 -49.187 1.00 70.25 80 PHE A CA 1
ATOM 613 C C . PHE A 1 80 ? -0.225 5.441 -47.858 1.00 70.25 80 PHE A C 1
ATOM 615 O O . PHE A 1 80 ? 0.407 4.671 -47.135 1.00 70.25 80 PHE A O 1
ATOM 622 N N . GLU A 1 81 ? -0.481 6.700 -47.497 1.00 67.56 81 GLU A N 1
ATOM 623 C CA . GLU A 1 81 ? -0.073 7.268 -46.207 1.00 67.56 81 GLU A CA 1
ATOM 624 C C . GLU A 1 81 ? -0.794 6.600 -45.031 1.00 67.56 81 GLU A C 1
ATOM 626 O O . GLU A 1 81 ? -0.163 6.332 -44.011 1.00 67.56 81 GLU A O 1
ATOM 631 N N . LYS A 1 82 ? -2.077 6.242 -45.187 1.00 68.69 82 LYS A N 1
ATOM 632 C CA . LYS A 1 82 ? -2.799 5.441 -44.184 1.00 68.69 82 LYS A CA 1
ATOM 633 C C . LYS A 1 82 ? -2.199 4.045 -44.013 1.00 68.69 82 LYS A C 1
ATOM 635 O O . LYS A 1 82 ? -1.996 3.614 -42.889 1.00 68.69 82 LYS A O 1
ATOM 640 N N . SER A 1 83 ? -1.867 3.346 -45.101 1.00 65.88 83 SER A N 1
ATOM 641 C CA . SER A 1 83 ? -1.396 1.957 -45.007 1.00 65.88 83 SER A CA 1
ATOM 642 C C . SER A 1 83 ? 0.065 1.818 -44.566 1.00 65.88 83 SER A C 1
ATOM 644 O O . SER A 1 83 ? 0.381 0.919 -43.793 1.00 65.88 83 SER A O 1
ATOM 646 N N . TYR A 1 84 ? 0.972 2.678 -45.043 1.00 61.50 84 TYR A N 1
ATOM 647 C CA . TYR A 1 84 ? 2.402 2.598 -44.703 1.00 61.50 8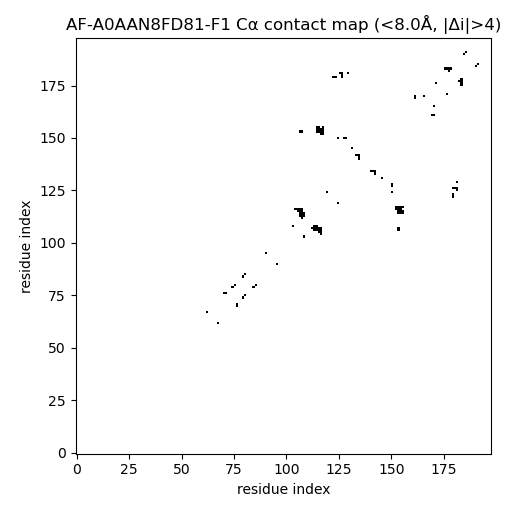4 TYR A CA 1
ATOM 648 C C . TYR A 1 84 ? 2.814 3.560 -43.583 1.00 61.50 84 TYR A C 1
ATOM 650 O O . TYR A 1 84 ? 3.736 3.240 -42.829 1.00 61.50 84 TYR A O 1
ATOM 658 N N . GLY A 1 85 ? 2.125 4.694 -43.413 1.00 60.91 85 GLY A N 1
ATOM 659 C CA . GLY A 1 85 ? 2.394 5.645 -42.329 1.00 60.91 85 GLY A CA 1
ATOM 660 C C . GLY A 1 85 ? 2.121 5.062 -40.942 1.00 60.91 85 GLY A C 1
ATOM 661 O O . GLY A 1 85 ? 2.856 5.359 -40.005 1.00 60.91 85 GLY A O 1
ATOM 662 N N . GLU A 1 86 ? 1.155 4.146 -40.826 1.00 62.38 86 GLU A N 1
ATOM 663 C CA . GLU A 1 86 ? 0.896 3.385 -39.594 1.00 62.38 86 GLU A CA 1
ATOM 664 C C . GLU A 1 86 ? 2.024 2.389 -39.262 1.00 62.38 86 GLU A C 1
ATOM 666 O O . GLU A 1 86 ? 2.281 2.098 -38.094 1.00 62.38 86 GLU A O 1
ATOM 671 N N . THR A 1 87 ? 2.742 1.886 -40.274 1.00 60.59 87 THR A N 1
ATOM 672 C CA . THR A 1 87 ? 3.839 0.914 -40.085 1.00 60.59 87 THR A CA 1
ATOM 673 C C . THR A 1 87 ? 5.178 1.570 -39.742 1.00 60.59 87 THR A C 1
ATOM 675 O O . THR A 1 87 ? 6.057 0.941 -39.140 1.00 60.59 87 THR A O 1
ATOM 678 N N . ALA A 1 88 ? 5.351 2.843 -40.106 1.00 66.81 88 ALA A N 1
ATOM 679 C CA . ALA A 1 88 ? 6.569 3.587 -39.840 1.00 66.81 88 ALA A CA 1
ATOM 680 C C . ALA A 1 88 ? 6.600 4.033 -38.372 1.00 66.81 88 ALA A C 1
ATOM 682 O O . ALA A 1 88 ? 5.987 5.021 -37.976 1.00 66.81 88 ALA A O 1
ATOM 683 N N . ASN A 1 89 ? 7.369 3.321 -37.544 1.00 66.56 89 ASN A N 1
ATOM 684 C CA . ASN A 1 89 ? 7.669 3.787 -36.195 1.00 66.56 89 ASN A CA 1
ATOM 685 C C . ASN A 1 89 ? 8.458 5.103 -36.275 1.00 66.56 89 ASN A C 1
ATOM 687 O O . ASN A 1 89 ? 9.667 5.097 -36.504 1.00 66.56 89 ASN A O 1
ATOM 691 N N . LEU A 1 90 ? 7.777 6.225 -36.028 1.00 75.62 90 LEU A N 1
ATOM 692 C CA . LEU A 1 90 ? 8.371 7.569 -35.976 1.00 75.62 90 LEU A CA 1
ATOM 693 C C . LEU A 1 90 ? 9.397 7.721 -34.838 1.00 75.62 90 LEU A C 1
ATOM 695 O O . LEU A 1 90 ? 10.150 8.690 -34.773 1.00 75.62 90 LEU A O 1
ATOM 699 N N . LEU A 1 91 ? 9.432 6.752 -33.923 1.00 81.75 91 LEU A N 1
ATOM 700 C CA . LEU A 1 91 ? 10.328 6.716 -32.783 1.00 81.75 91 LEU A CA 1
ATOM 701 C C . LEU A 1 91 ? 11.557 5.859 -33.079 1.00 81.75 91 LEU A C 1
ATOM 703 O O . LEU A 1 91 ? 11.466 4.685 -33.441 1.00 81.75 91 LEU A O 1
ATOM 707 N N . GLY A 1 92 ? 12.735 6.425 -32.820 1.00 90.25 92 GLY A N 1
ATOM 708 C CA . GLY A 1 92 ? 13.985 5.677 -32.892 1.00 90.25 92 GLY A CA 1
ATOM 709 C C . GLY A 1 92 ? 14.001 4.474 -31.937 1.00 90.25 92 GLY A C 1
ATOM 710 O O . GLY A 1 92 ? 13.383 4.485 -30.869 1.00 90.25 92 GLY A O 1
ATOM 711 N N . ARG A 1 93 ? 14.793 3.443 -32.268 1.00 89.00 93 ARG A N 1
ATOM 712 C CA . ARG A 1 93 ? 14.904 2.189 -31.484 1.00 89.00 93 ARG A CA 1
ATOM 713 C C . ARG A 1 93 ? 15.147 2.420 -29.985 1.00 89.00 93 ARG A C 1
ATOM 715 O O . ARG A 1 93 ? 14.585 1.719 -29.146 1.00 89.00 93 ARG A O 1
ATOM 722 N N . ARG A 1 94 ? 15.976 3.414 -29.635 1.00 93.12 94 ARG A N 1
ATOM 723 C CA . ARG A 1 94 ? 16.271 3.780 -28.237 1.00 93.12 94 ARG A CA 1
ATOM 724 C C . ARG A 1 94 ? 15.053 4.382 -27.530 1.00 93.12 94 ARG A C 1
ATOM 726 O O . ARG A 1 94 ? 14.804 4.026 -26.382 1.00 93.12 94 ARG A O 1
ATOM 733 N N . ALA A 1 95 ? 14.292 5.242 -28.209 1.00 93.38 95 ALA A N 1
ATOM 734 C CA . ALA A 1 95 ? 13.069 5.835 -27.670 1.00 93.38 95 ALA A CA 1
ATOM 735 C C . ALA A 1 95 ? 12.001 4.758 -27.425 1.00 93.38 95 ALA A C 1
ATOM 737 O O . ALA A 1 95 ? 11.471 4.670 -26.322 1.00 93.38 95 ALA A O 1
ATOM 738 N N . LEU A 1 96 ? 11.800 3.845 -28.382 1.00 92.38 96 LEU A N 1
ATOM 739 C CA . LEU A 1 96 ? 10.904 2.693 -28.213 1.00 92.38 96 LEU A CA 1
ATOM 740 C C . LEU A 1 96 ? 11.310 1.798 -27.033 1.00 92.38 96 LEU A C 1
ATOM 742 O O . LEU A 1 96 ? 10.461 1.375 -26.253 1.00 92.38 96 LEU A O 1
ATOM 746 N N . LYS A 1 97 ? 12.613 1.532 -26.852 1.00 93.81 97 LYS A N 1
ATOM 747 C CA . LYS A 1 97 ? 13.103 0.750 -25.702 1.00 93.81 97 LYS A CA 1
ATOM 748 C C . LYS A 1 97 ? 12.812 1.445 -24.366 1.00 93.81 97 LYS A C 1
ATOM 750 O O . LYS A 1 97 ? 12.496 0.757 -23.397 1.00 93.81 97 LYS A O 1
ATOM 755 N N . ARG A 1 98 ? 12.916 2.780 -24.310 1.00 95.06 98 ARG A N 1
ATOM 756 C CA . ARG A 1 98 ? 12.563 3.573 -23.118 1.00 95.06 98 ARG A CA 1
ATOM 757 C C . ARG A 1 98 ? 11.063 3.511 -22.838 1.00 95.06 98 ARG A C 1
ATOM 759 O O . ARG A 1 98 ? 10.703 3.195 -21.712 1.00 95.06 98 ARG A O 1
ATOM 766 N N . LEU A 1 99 ? 10.210 3.701 -23.847 1.00 93.94 99 LEU A N 1
ATOM 767 C CA . LEU A 1 99 ? 8.752 3.602 -23.685 1.00 93.94 99 LEU A CA 1
ATOM 768 C C . LEU A 1 99 ? 8.324 2.223 -23.172 1.00 93.94 99 LEU A C 1
ATOM 770 O O . LEU A 1 99 ? 7.668 2.138 -22.141 1.00 93.94 99 LEU A O 1
ATOM 774 N N . ARG A 1 100 ? 8.829 1.138 -23.775 1.00 92.75 100 ARG A N 1
ATOM 775 C CA . ARG A 1 100 ? 8.571 -0.235 -23.295 1.00 92.75 100 ARG A CA 1
ATOM 776 C C . ARG A 1 100 ? 9.096 -0.496 -21.883 1.00 92.75 100 ARG A C 1
ATOM 778 O O . ARG A 1 100 ? 8.652 -1.426 -21.218 1.00 92.75 100 ARG A O 1
ATOM 785 N N . LYS A 1 101 ? 10.128 0.230 -21.439 1.00 93.12 101 LYS A N 1
ATOM 786 C CA . LYS A 1 101 ? 10.620 0.141 -20.057 1.00 93.12 101 LYS A CA 1
ATOM 787 C C . LYS A 1 101 ? 9.663 0.865 -19.111 1.00 93.12 101 LYS A C 1
ATOM 789 O O . LYS A 1 101 ? 9.298 0.269 -18.110 1.00 93.12 101 LYS A O 1
ATOM 794 N N . LEU A 1 102 ? 9.213 2.068 -19.466 1.00 92.00 102 LEU A N 1
ATOM 795 C CA . LEU A 1 102 ? 8.219 2.816 -18.693 1.00 92.00 102 LEU A CA 1
ATOM 796 C C . LEU A 1 102 ? 6.902 2.044 -18.573 1.00 92.00 102 LEU A C 1
ATOM 798 O O . LEU A 1 102 ? 6.368 1.927 -17.479 1.00 92.00 102 LEU A O 1
ATOM 802 N N . GLU A 1 103 ? 6.409 1.453 -19.661 1.00 90.25 103 GLU A N 1
ATOM 803 C CA . GLU A 1 103 ? 5.209 0.602 -19.649 1.00 90.25 103 GLU A CA 1
ATOM 804 C C . GLU A 1 103 ? 5.362 -0.584 -18.691 1.00 90.25 103 GLU A C 1
ATOM 806 O O . GLU A 1 103 ? 4.495 -0.808 -17.852 1.00 90.25 103 GLU A O 1
ATOM 811 N N . ARG A 1 104 ? 6.504 -1.282 -18.737 1.00 90.12 104 ARG A N 1
ATOM 812 C CA . ARG A 1 104 ? 6.817 -2.376 -17.803 1.00 90.12 104 ARG A CA 1
ATOM 813 C C . ARG A 1 104 ? 7.063 -1.923 -16.369 1.00 90.12 104 ARG A C 1
ATOM 815 O O . ARG A 1 104 ? 7.046 -2.753 -15.481 1.00 90.12 104 ARG A O 1
ATOM 822 N N . GLU A 1 105 ? 7.365 -0.653 -16.125 1.00 90.69 105 GLU A N 1
ATOM 823 C CA . GLU A 1 105 ? 7.532 -0.127 -14.768 1.00 90.69 105 GLU A CA 1
ATOM 824 C C . GLU A 1 105 ? 6.204 0.275 -14.123 1.00 90.69 105 GLU A C 1
ATOM 826 O O . GLU A 1 105 ? 6.176 0.466 -12.903 1.00 90.69 105 GLU A O 1
ATOM 831 N N . LYS A 1 106 ? 5.130 0.400 -14.918 1.00 90.62 106 LYS A N 1
ATOM 832 C CA . LYS A 1 106 ? 3.769 0.664 -14.429 1.00 90.62 106 LYS A CA 1
ATOM 833 C C . LYS A 1 106 ? 3.135 -0.568 -13.799 1.00 90.62 106 LYS A C 1
ATOM 835 O O . LYS A 1 106 ? 2.337 -0.416 -12.882 1.00 90.62 106 LYS A O 1
ATOM 840 N N . THR A 1 107 ? 3.480 -1.765 -14.262 1.00 93.25 107 THR A N 1
ATOM 841 C CA . THR A 1 107 ? 2.959 -3.025 -13.721 1.00 93.25 107 THR A CA 1
ATOM 842 C C . THR A 1 107 ? 4.101 -3.912 -13.248 1.00 93.25 107 THR A C 1
ATOM 844 O O . THR A 1 107 ? 5.237 -3.792 -13.694 1.00 93.25 107 THR A O 1
ATOM 847 N N . LYS A 1 108 ? 3.834 -4.823 -12.315 1.00 89.75 108 LYS A N 1
ATOM 848 C CA . LYS A 1 108 ? 4.845 -5.793 -11.869 1.00 89.75 108 LYS A CA 1
ATOM 849 C C . LYS A 1 108 ? 5.132 -6.874 -12.928 1.00 89.75 108 LYS A C 1
ATOM 851 O O . LYS A 1 108 ? 6.162 -7.541 -12.844 1.00 89.75 108 LYS A O 1
ATOM 856 N N . GLY A 1 109 ? 4.258 -6.995 -13.930 1.00 91.06 109 GLY A N 1
ATOM 857 C CA . GLY A 1 109 ? 4.347 -7.918 -15.060 1.00 91.06 109 GLY A CA 1
ATOM 858 C C . GLY A 1 109 ? 3.272 -9.007 -15.041 1.00 91.06 109 GLY A C 1
ATOM 859 O O . GLY A 1 109 ? 2.541 -9.165 -14.061 1.00 91.06 109 GLY A O 1
ATOM 860 N N . HIS A 1 110 ? 3.228 -9.785 -16.124 1.00 91.31 110 HIS A N 1
ATOM 861 C CA . HIS A 1 110 ? 2.214 -10.816 -16.355 1.00 91.31 110 HIS A CA 1
ATOM 862 C C . HIS A 1 110 ? 2.239 -11.940 -15.307 1.00 91.31 110 HIS A C 1
ATOM 864 O O . HIS A 1 110 ? 1.188 -12.372 -14.843 1.00 91.31 110 HIS A O 1
ATOM 870 N N . ASP A 1 111 ? 3.433 -12.340 -14.853 1.00 93.50 111 ASP A N 1
ATOM 871 C CA . ASP A 1 111 ? 3.613 -13.370 -13.815 1.00 93.50 111 ASP A CA 1
ATOM 872 C C . ASP A 1 111 ? 2.939 -13.000 -12.483 1.00 93.50 111 ASP A C 1
ATOM 874 O O . ASP A 1 111 ? 2.706 -13.854 -11.629 1.00 93.50 111 ASP A O 1
ATOM 878 N N . TRP A 1 112 ? 2.642 -11.711 -12.288 1.00 92.38 112 TRP A N 1
ATOM 879 C CA . TRP A 1 112 ? 1.962 -11.193 -11.110 1.00 92.38 112 TRP A CA 1
ATOM 880 C C . TRP A 1 112 ? 0.688 -10.427 -11.481 1.00 92.38 112 TRP A C 1
ATOM 882 O O . TRP A 1 112 ? 0.440 -9.341 -10.950 1.00 92.38 112 TRP A O 1
ATOM 892 N N . PHE A 1 113 ? -0.083 -10.997 -12.416 1.00 93.69 113 PHE A N 1
ATOM 893 C CA . PHE A 1 113 ? -1.402 -10.524 -12.858 1.00 93.69 113 PHE A CA 1
ATOM 894 C C . PHE A 1 113 ? -1.456 -9.015 -13.132 1.00 93.69 113 PHE A C 1
ATOM 896 O O . PHE A 1 113 ? -2.441 -8.353 -12.814 1.00 93.69 113 PHE A O 1
ATOM 903 N N . ASP A 1 114 ? -0.366 -8.461 -13.670 1.00 91.25 114 ASP A N 1
ATOM 904 C CA . ASP A 1 114 ? -0.237 -7.045 -14.006 1.00 91.25 114 ASP A CA 1
ATOM 905 C C . ASP A 1 114 ? -0.555 -6.089 -12.843 1.00 91.25 114 ASP A C 1
ATOM 907 O O . ASP A 1 114 ? -1.105 -5.005 -13.043 1.00 91.25 114 ASP A O 1
ATOM 911 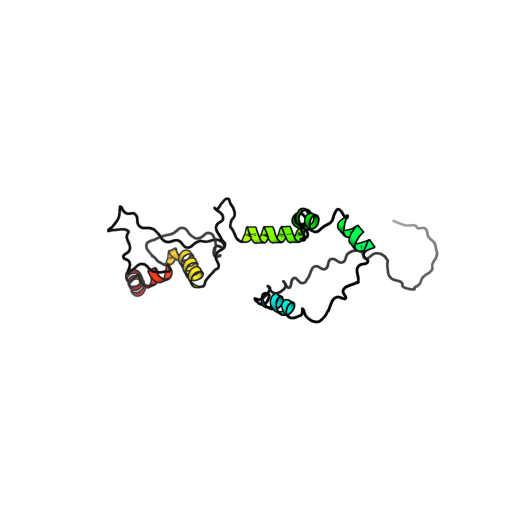N N . LEU A 1 115 ? -0.155 -6.460 -11.618 1.00 93.75 115 LEU A N 1
ATOM 912 C CA . LEU A 1 115 ? -0.341 -5.621 -10.431 1.00 93.75 115 LEU A CA 1
ATOM 913 C C . LEU A 1 115 ? 0.213 -4.201 -10.671 1.00 93.75 115 LEU A C 1
ATOM 915 O O . LEU A 1 115 ? 1.413 -4.065 -10.954 1.00 93.75 115 LEU A O 1
ATOM 919 N N . PRO A 1 116 ? -0.620 -3.153 -10.542 1.00 92.38 116 PRO A N 1
ATOM 920 C CA . PRO A 1 116 ? -0.219 -1.789 -10.850 1.00 92.38 116 PRO A CA 1
ATOM 921 C C . PRO A 1 116 ? 0.725 -1.205 -9.791 1.00 92.38 116 PRO A C 1
ATOM 923 O O . PRO A 1 116 ? 0.701 -1.571 -8.614 1.00 92.38 116 PRO A O 1
ATOM 926 N N . ALA A 1 117 ? 1.560 -0.259 -10.215 1.00 91.12 117 ALA A N 1
ATOM 927 C CA . ALA A 1 117 ? 2.305 0.630 -9.334 1.00 91.12 117 ALA A CA 1
ATOM 928 C C . ALA A 1 117 ? 1.368 1.744 -8.858 1.00 91.12 117 ALA A C 1
ATOM 930 O O . ALA A 1 117 ? 1.208 2.760 -9.532 1.00 91.12 117 ALA A O 1
ATOM 931 N N . THR A 1 118 ? 0.710 1.525 -7.725 1.00 88.75 118 THR A N 1
ATOM 932 C CA . THR A 1 118 ? -0.135 2.534 -7.085 1.00 88.75 118 THR A CA 1
ATOM 933 C C . THR A 1 118 ? 0.700 3.689 -6.541 1.00 88.75 118 THR A C 1
ATOM 935 O O . THR A 1 118 ? 1.819 3.500 -6.060 1.00 88.75 118 THR A O 1
ATOM 938 N N . GLU A 1 119 ? 0.143 4.895 -6.600 1.00 87.00 119 GLU A N 1
ATOM 939 C CA . GLU A 1 119 ? 0.766 6.088 -6.033 1.00 87.00 119 GLU A CA 1
ATOM 940 C C . GLU A 1 119 ? 0.831 5.986 -4.502 1.00 87.00 119 GLU A C 1
ATOM 942 O O . GLU A 1 119 ? -0.098 5.504 -3.848 1.00 87.00 119 GLU A O 1
ATOM 947 N N . LEU A 1 120 ? 1.942 6.438 -3.918 1.00 88.88 120 LEU A N 1
ATOM 948 C CA . LEU A 1 120 ? 2.118 6.499 -2.468 1.00 88.88 120 LEU A CA 1
ATOM 949 C C . LEU A 1 120 ? 1.423 7.752 -1.927 1.00 88.88 120 LEU A C 1
ATOM 951 O O . LEU A 1 120 ? 2.064 8.780 -1.714 1.00 88.88 120 LEU A O 1
ATOM 955 N N . THR A 1 121 ? 0.111 7.661 -1.715 1.00 93.56 121 THR A N 1
ATOM 956 C CA . THR A 1 121 ? -0.624 8.669 -0.941 1.00 93.56 121 THR A CA 1
ATOM 957 C C . THR A 1 121 ? -0.146 8.667 0.513 1.00 93.56 121 THR A C 1
ATOM 959 O O . THR A 1 121 ? 0.377 7.664 1.005 1.00 93.56 121 THR A O 1
ATOM 962 N N . GLU A 1 122 ? -0.318 9.780 1.226 1.00 93.25 122 GLU A N 1
ATOM 963 C CA . GLU A 1 122 ? 0.108 9.894 2.630 1.00 93.25 122 GLU A CA 1
ATOM 964 C C . GLU A 1 122 ? -0.578 8.850 3.526 1.00 93.25 122 GLU A C 1
ATOM 966 O O . GLU A 1 122 ? 0.080 8.206 4.342 1.00 93.25 122 GLU A O 1
ATOM 971 N N . GLU A 1 123 ? -1.874 8.610 3.303 1.00 92.75 123 GLU A N 1
ATOM 972 C CA . GLU A 1 123 ? -2.651 7.573 3.992 1.00 92.75 123 GLU A CA 1
ATOM 973 C C . GLU A 1 123 ? -2.089 6.168 3.726 1.00 92.75 123 GLU A C 1
ATOM 975 O O . GLU A 1 123 ? -1.843 5.403 4.658 1.00 92.75 123 GLU A O 1
ATOM 980 N N . ALA A 1 124 ? -1.824 5.836 2.456 1.00 93.44 124 ALA A N 1
ATOM 981 C CA . ALA A 1 124 ? -1.279 4.532 2.086 1.00 93.44 124 ALA A CA 1
ATOM 982 C C . ALA A 1 124 ? 0.137 4.337 2.637 1.00 93.44 124 ALA A C 1
ATOM 984 O O . ALA A 1 124 ? 0.496 3.241 3.065 1.00 93.44 124 ALA A O 1
ATOM 985 N N . LYS A 1 125 ? 0.946 5.399 2.658 1.00 94.19 125 LYS A N 1
ATOM 986 C CA . LYS A 1 125 ? 2.279 5.374 3.257 1.00 94.19 125 LYS A CA 1
ATOM 987 C C . LYS A 1 125 ? 2.201 5.065 4.753 1.00 94.19 125 LYS A C 1
ATOM 989 O O . LYS A 1 125 ? 2.928 4.186 5.211 1.00 94.19 125 LYS A O 1
ATOM 994 N N . ALA A 1 126 ? 1.304 5.726 5.483 1.00 94.19 126 ALA A N 1
ATOM 995 C CA . ALA A 1 126 ? 1.116 5.490 6.912 1.00 94.19 126 ALA A CA 1
ATOM 996 C C . ALA A 1 126 ? 0.650 4.051 7.205 1.00 94.19 126 ALA A C 1
ATOM 998 O O . ALA A 1 126 ? 1.188 3.403 8.103 1.00 94.19 126 ALA A O 1
ATOM 999 N N . ASP A 1 127 ? -0.275 3.510 6.405 1.00 94.50 127 ASP A N 1
ATOM 1000 C CA . ASP A 1 127 ? -0.717 2.113 6.521 1.00 94.50 127 ASP A CA 1
ATOM 1001 C C . ASP A 1 127 ? 0.429 1.117 6.235 1.00 94.50 127 ASP A C 1
ATOM 1003 O O . ASP A 1 127 ? 0.580 0.105 6.928 1.00 94.50 127 ASP A O 1
ATOM 1007 N N . LEU A 1 128 ? 1.285 1.395 5.245 1.00 94.00 128 LEU A N 1
ATOM 1008 C CA . LEU A 1 128 ? 2.440 0.543 4.935 1.00 94.00 128 LEU A CA 1
ATOM 1009 C C . LEU A 1 128 ? 3.519 0.599 6.029 1.00 94.00 128 LEU A C 1
ATOM 1011 O O . LEU A 1 128 ? 4.099 -0.435 6.376 1.00 94.00 128 LEU A O 1
ATOM 1015 N N . GLU A 1 129 ? 3.777 1.777 6.596 1.00 93.62 129 GLU A N 1
ATOM 1016 C CA . GLU A 1 129 ? 4.675 1.942 7.746 1.00 93.62 129 GLU A CA 1
ATOM 1017 C C . GLU A 1 129 ? 4.122 1.230 8.986 1.00 93.62 129 GLU A C 1
ATOM 1019 O O . GLU A 1 129 ? 4.865 0.555 9.707 1.00 93.62 129 GLU A O 1
ATOM 1024 N N . LEU A 1 130 ? 2.805 1.286 9.195 1.00 93.69 130 LEU A N 1
ATOM 1025 C CA . LEU A 1 130 ? 2.137 0.556 10.265 1.00 93.69 130 LEU A CA 1
ATOM 1026 C C . LEU A 1 130 ? 2.343 -0.959 10.127 1.00 93.69 130 LEU A C 1
ATOM 1028 O O . LEU A 1 130 ? 2.727 -1.623 11.093 1.00 93.69 130 LEU A O 1
ATOM 1032 N N . LEU A 1 131 ? 2.168 -1.508 8.921 1.00 93.56 131 LEU A N 1
ATOM 1033 C CA . LEU A 1 131 ? 2.451 -2.921 8.642 1.00 93.56 131 LEU A CA 1
ATOM 1034 C C . LEU A 1 131 ? 3.920 -3.274 8.893 1.00 93.56 131 LEU A C 1
ATOM 1036 O O . LEU A 1 131 ? 4.225 -4.371 9.375 1.00 93.56 131 LEU A O 1
ATOM 1040 N N . GLN A 1 132 ? 4.836 -2.348 8.612 1.00 93.19 132 GLN A N 1
ATOM 1041 C CA . GLN A 1 132 ? 6.251 -2.539 8.899 1.00 93.19 132 GLN A CA 1
ATOM 1042 C C . GLN A 1 132 ? 6.525 -2.603 10.411 1.00 93.19 132 GLN A C 1
ATOM 1044 O O . GLN A 1 132 ? 7.354 -3.398 10.862 1.00 93.19 132 GLN A O 1
ATOM 1049 N N . MET A 1 133 ? 5.799 -1.817 11.203 1.00 92.06 133 MET A N 1
ATOM 1050 C CA . MET A 1 133 ? 5.928 -1.754 12.661 1.00 92.06 133 MET A CA 1
ATOM 1051 C C . MET A 1 133 ? 4.982 -2.701 13.415 1.00 92.06 133 MET A C 1
ATOM 1053 O O . MET A 1 133 ? 4.902 -2.626 14.641 1.00 92.06 133 MET A O 1
ATOM 1057 N N . ARG A 1 134 ? 4.307 -3.638 12.732 1.00 92.75 134 ARG A N 1
ATOM 1058 C CA . ARG A 1 134 ? 3.278 -4.513 13.335 1.00 92.75 134 ARG A CA 1
ATOM 1059 C C . ARG A 1 134 ? 3.708 -5.260 14.603 1.00 92.75 134 ARG A C 1
ATOM 1061 O O . ARG A 1 134 ? 2.883 -5.516 15.469 1.00 92.75 134 ARG A O 1
ATOM 1068 N N . ALA A 1 135 ? 4.998 -5.571 14.739 1.00 92.56 135 ALA A N 1
ATOM 1069 C CA . ALA A 1 135 ? 5.554 -6.246 15.913 1.00 92.56 135 ALA A CA 1
ATOM 1070 C C . ALA A 1 135 ? 5.519 -5.397 17.200 1.00 92.56 135 ALA A C 1
ATOM 1072 O O . ALA A 1 135 ? 5.642 -5.942 18.289 1.00 92.56 135 ALA A O 1
ATOM 1073 N N . ALA A 1 136 ? 5.377 -4.074 17.090 1.00 89.56 136 ALA A N 1
ATOM 1074 C CA . ALA A 1 136 ? 5.288 -3.167 18.235 1.00 89.56 136 ALA A CA 1
ATOM 1075 C C . ALA A 1 136 ? 3.835 -2.852 18.644 1.00 89.56 136 ALA A C 1
ATOM 1077 O O . ALA A 1 136 ? 3.601 -2.244 19.696 1.00 89.56 136 ALA A O 1
ATOM 1078 N N . ILE A 1 137 ? 2.858 -3.229 17.811 1.00 89.38 137 ILE A N 1
ATOM 1079 C CA . ILE A 1 137 ? 1.443 -2.922 18.040 1.00 89.38 137 ILE A CA 1
ATOM 1080 C C . ILE A 1 137 ? 0.928 -3.768 19.202 1.00 89.38 137 ILE A C 1
ATOM 1082 O O . ILE A 1 137 ? 0.593 -3.213 20.252 1.00 89.38 137 ILE A O 1
ATOM 1086 N N . ASP A 1 138 ? 0.944 -5.089 19.030 1.00 89.69 138 ASP A N 1
ATOM 1087 C CA . ASP A 1 138 ? 0.448 -6.058 20.001 1.00 89.69 138 ASP A CA 1
ATOM 1088 C C . ASP A 1 138 ? 1.625 -6.758 20.708 1.00 89.69 138 ASP A C 1
ATOM 1090 O O . ASP A 1 138 ? 2.440 -7.396 20.040 1.00 89.69 138 ASP A O 1
ATOM 1094 N N . PRO A 1 139 ? 1.744 -6.656 22.047 1.00 88.69 139 PRO A N 1
ATOM 1095 C CA . PRO A 1 139 ? 2.801 -7.332 22.797 1.00 88.69 139 PRO A CA 1
ATOM 1096 C C . PRO A 1 139 ? 2.688 -8.864 22.809 1.00 88.69 139 PRO A C 1
ATOM 1098 O O . PRO A 1 139 ? 3.669 -9.522 23.154 1.00 88.69 139 PRO A O 1
ATOM 1101 N N . LEU A 1 140 ? 1.517 -9.428 22.497 1.00 90.06 140 LEU A N 1
ATOM 1102 C CA . LEU A 1 140 ? 1.282 -10.874 22.511 1.00 90.06 140 LEU A CA 1
ATOM 1103 C C . LEU A 1 140 ? 1.554 -11.521 21.148 1.00 90.06 140 LEU A C 1
ATOM 1105 O O . LEU A 1 140 ? 1.906 -12.699 21.079 1.00 90.06 140 LEU A O 1
ATOM 1109 N N . ALA A 1 141 ? 1.417 -10.760 20.062 1.00 91.62 141 ALA A N 1
ATOM 1110 C CA . ALA A 1 141 ? 1.604 -11.259 18.708 1.00 91.62 141 ALA A CA 1
ATOM 1111 C C . ALA A 1 141 ? 3.046 -11.050 18.215 1.00 91.62 141 ALA A C 1
ATOM 1113 O O . ALA A 1 141 ? 3.446 -9.960 17.801 1.00 91.62 141 ALA A O 1
ATOM 1114 N N . PHE A 1 142 ? 3.827 -12.133 18.176 1.00 94.62 142 PHE A N 1
ATOM 1115 C CA . PHE A 1 142 ? 5.174 -12.121 17.602 1.00 94.62 142 PHE A CA 1
ATOM 1116 C C . PHE A 1 142 ? 5.145 -12.445 16.107 1.00 94.62 142 PHE A C 1
ATOM 1118 O O . PHE A 1 142 ? 4.948 -13.587 15.695 1.00 94.62 142 PHE A O 1
ATOM 1125 N N . TYR A 1 143 ? 5.391 -11.431 15.278 1.00 94.12 143 TYR A N 1
ATOM 1126 C CA . TYR A 1 143 ? 5.499 -11.593 13.830 1.00 94.12 143 TYR A CA 1
ATOM 1127 C C . TYR A 1 143 ? 6.931 -11.877 13.381 1.00 94.12 143 TYR A C 1
ATOM 1129 O O . TYR A 1 143 ? 7.907 -11.421 13.980 1.00 94.12 143 TYR A O 1
ATOM 1137 N N . ARG A 1 144 ? 7.063 -12.543 12.230 1.00 94.50 144 ARG A N 1
ATOM 1138 C CA . ARG A 1 144 ? 8.344 -12.637 11.526 1.00 94.50 144 ARG A CA 1
ATOM 1139 C C . ARG A 1 144 ? 8.843 -11.238 11.149 1.00 94.50 144 ARG A C 1
ATOM 1141 O O . ARG A 1 144 ? 8.068 -10.403 10.667 1.00 94.50 144 ARG A O 1
ATOM 1148 N N . ARG A 1 145 ? 10.144 -11.013 11.355 1.00 92.50 145 ARG A N 1
ATOM 1149 C CA . ARG A 1 145 ? 10.833 -9.758 11.030 1.00 92.50 145 ARG A CA 1
ATOM 1150 C C . ARG A 1 145 ? 10.735 -9.458 9.533 1.00 92.50 145 ARG A C 1
ATOM 1152 O O . ARG A 1 145 ? 10.804 -10.372 8.719 1.00 92.50 145 ARG A O 1
ATOM 1159 N N . ASN A 1 146 ? 10.593 -8.180 9.188 1.00 90.56 146 ASN A N 1
ATOM 1160 C CA . ASN A 1 146 ? 10.533 -7.745 7.795 1.00 90.56 146 ASN A CA 1
ATOM 1161 C C . ASN A 1 146 ? 11.911 -7.828 7.132 1.00 90.56 146 ASN A C 1
ATOM 1163 O O . ASN A 1 146 ? 12.900 -7.362 7.698 1.00 90.56 146 ASN A O 1
ATOM 1167 N N . ASP A 1 147 ? 11.950 -8.363 5.911 1.00 88.62 147 ASP A N 1
ATOM 1168 C CA . ASP A 1 147 ? 13.192 -8.533 5.145 1.00 88.62 147 ASP A CA 1
ATOM 1169 C C . ASP A 1 147 ? 13.711 -7.208 4.564 1.00 88.62 147 ASP A C 1
ATOM 1171 O O . ASP A 1 147 ? 14.907 -7.044 4.323 1.00 88.62 147 ASP A O 1
ATOM 1175 N N . ARG A 1 148 ? 12.812 -6.246 4.313 1.00 88.06 148 ARG A N 1
ATOM 1176 C CA . ARG A 1 148 ? 13.120 -4.973 3.648 1.00 88.06 148 ARG A CA 1
ATOM 1177 C C . ARG A 1 148 ? 12.723 -3.792 4.520 1.00 88.06 148 ARG A C 1
ATOM 1179 O O . ARG A 1 148 ? 11.674 -3.802 5.159 1.00 88.06 148 ARG A O 1
ATOM 1186 N N . LYS A 1 149 ? 13.569 -2.758 4.509 1.00 86.56 149 LYS A N 1
ATOM 1187 C CA . LYS A 1 149 ? 13.283 -1.473 5.163 1.00 86.56 149 LYS A CA 1
ATOM 1188 C C . LYS A 1 149 ? 12.489 -0.510 4.277 1.00 86.56 149 LYS A C 1
ATOM 1190 O O . LYS A 1 149 ? 11.854 0.390 4.803 1.00 86.56 149 LYS A O 1
ATOM 1195 N N . VAL A 1 150 ? 12.555 -0.693 2.958 1.00 90.31 150 VAL A N 1
ATOM 1196 C CA . VAL A 1 150 ? 11.925 0.180 1.960 1.00 90.31 150 VAL A CA 1
ATOM 1197 C C . VAL A 1 150 ? 10.490 -0.270 1.699 1.00 90.31 150 VAL A C 1
ATOM 1199 O O . VAL A 1 150 ? 10.234 -1.474 1.604 1.00 90.31 150 VAL A O 1
ATOM 1202 N N . LEU A 1 151 ? 9.584 0.697 1.542 1.00 90.25 151 LEU A N 1
ATOM 1203 C CA . LEU A 1 151 ? 8.187 0.444 1.200 1.00 90.25 151 LEU A CA 1
ATOM 1204 C C . LEU A 1 151 ? 8.062 -0.228 -0.183 1.00 90.25 151 LEU A C 1
ATOM 1206 O O . LEU A 1 151 ? 8.847 0.058 -1.095 1.00 90.25 151 LEU A O 1
ATOM 1210 N N . PRO A 1 152 ? 7.099 -1.144 -0.365 1.00 91.62 152 PRO A N 1
ATOM 1211 C CA . PRO A 1 152 ? 6.897 -1.816 -1.642 1.00 91.62 152 PRO A CA 1
ATOM 1212 C C . PRO A 1 152 ? 6.416 -0.835 -2.724 1.00 91.62 152 PRO A C 1
ATOM 1214 O O . PRO A 1 152 ? 5.512 -0.043 -2.491 1.00 91.62 152 PRO A O 1
ATOM 1217 N N . LYS A 1 153 ? 6.988 -0.931 -3.935 1.00 91.25 153 LYS A N 1
ATOM 1218 C CA . LYS A 1 153 ? 6.581 -0.116 -5.099 1.00 91.25 153 LYS A CA 1
ATOM 1219 C C . LYS A 1 153 ? 5.218 -0.527 -5.674 1.00 91.25 153 LYS A C 1
ATOM 1221 O O . LYS A 1 153 ? 4.449 0.323 -6.095 1.00 91.25 153 LYS A O 1
ATOM 1226 N N . TYR A 1 154 ? 4.954 -1.830 -5.742 1.00 93.62 154 TYR A N 1
ATOM 1227 C CA . TYR A 1 154 ? 3.711 -2.382 -6.286 1.00 93.62 154 TYR A CA 1
ATOM 1228 C C . TYR A 1 154 ? 2.888 -2.939 -5.130 1.00 93.62 154 TYR A C 1
ATOM 1230 O O . TYR A 1 154 ? 3.343 -3.871 -4.457 1.00 93.62 154 TYR A O 1
ATOM 1238 N N . PHE A 1 155 ? 1.709 -2.375 -4.893 1.00 93.19 155 PHE A N 1
ATOM 1239 C CA . PHE A 1 155 ? 0.792 -2.815 -3.848 1.00 93.19 155 PHE A CA 1
ATOM 1240 C C . PHE A 1 155 ? -0.657 -2.567 -4.276 1.00 93.19 155 PHE A C 1
ATOM 1242 O O . PHE A 1 155 ? -0.928 -1.860 -5.240 1.00 93.19 155 PHE A O 1
ATOM 1249 N N . GLN A 1 156 ? -1.595 -3.191 -3.573 1.00 92.25 156 GLN A N 1
ATOM 1250 C CA . GLN A 1 156 ? -3.018 -2.936 -3.741 1.00 92.25 156 GLN A CA 1
ATOM 1251 C C . GLN A 1 156 ? -3.677 -3.025 -2.372 1.00 92.25 156 GLN A C 1
ATOM 1253 O O . GLN A 1 156 ? -3.400 -3.946 -1.603 1.00 92.25 156 GLN A O 1
ATOM 1258 N N . VAL A 1 157 ? -4.542 -2.061 -2.073 1.00 92.88 157 VAL A N 1
ATOM 1259 C CA . VAL A 1 157 ? -5.333 -2.057 -0.845 1.00 92.88 157 VAL A CA 1
ATOM 1260 C C . VAL A 1 157 ? -6.677 -2.704 -1.154 1.00 92.88 157 VAL A C 1
ATOM 1262 O O . VAL A 1 157 ? -7.439 -2.213 -1.987 1.00 92.88 157 VAL A O 1
ATOM 1265 N N . GLY A 1 158 ? -6.940 -3.838 -0.512 1.00 93.38 158 GLY A N 1
ATOM 1266 C CA . GLY A 1 158 ? -8.198 -4.571 -0.610 1.00 93.38 158 GLY A CA 1
ATOM 1267 C C . GLY A 1 158 ? -8.972 -4.529 0.703 1.00 93.38 158 GLY A C 1
ATOM 1268 O O . GLY A 1 158 ? -8.428 -4.181 1.748 1.00 93.38 158 GLY A O 1
ATOM 1269 N N . ARG A 1 159 ? -10.249 -4.912 0.652 1.00 93.50 159 ARG A N 1
ATOM 1270 C CA . ARG A 1 159 ? -11.088 -5.114 1.841 1.00 93.50 159 ARG A CA 1
ATOM 1271 C C . ARG A 1 159 ? -11.497 -6.573 1.928 1.00 93.50 159 ARG A C 1
ATOM 1273 O O . ARG A 1 159 ? -11.789 -7.190 0.905 1.00 93.50 159 ARG A O 1
ATOM 1280 N N . ILE A 1 160 ? -11.532 -7.099 3.146 1.00 92.88 160 ILE A N 1
ATOM 1281 C CA . ILE A 1 160 ? -12.008 -8.456 3.403 1.00 92.88 160 ILE A CA 1
ATOM 1282 C C . ILE A 1 160 ? -13.526 -8.471 3.196 1.00 92.88 160 ILE A C 1
ATOM 1284 O O . ILE A 1 160 ? -14.240 -7.597 3.692 1.00 92.88 160 ILE A O 1
ATOM 1288 N N . VAL A 1 161 ? -14.009 -9.441 2.421 1.00 91.88 161 VAL A N 1
ATOM 1289 C CA . VAL A 1 161 ? -15.440 -9.691 2.225 1.00 91.88 161 VAL A CA 1
ATOM 1290 C C . VAL A 1 161 ? -15.855 -10.770 3.213 1.00 91.88 161 VAL A C 1
ATOM 1292 O O . VAL A 1 161 ? -15.250 -11.839 3.240 1.00 91.88 161 VAL A O 1
ATOM 1295 N N . ASP A 1 162 ? -16.865 -10.479 4.032 1.00 90.50 162 ASP A N 1
ATOM 1296 C CA . ASP A 1 162 ? -17.327 -11.414 5.057 1.00 90.50 162 ASP A CA 1
ATOM 1297 C C . ASP A 1 162 ? -17.918 -12.672 4.412 1.00 90.50 162 ASP A C 1
ATOM 1299 O O . ASP A 1 162 ? -18.705 -12.588 3.461 1.00 90.50 162 ASP A O 1
ATOM 1303 N N . ALA A 1 163 ? -17.579 -13.836 4.963 1.00 90.81 163 ALA A N 1
ATOM 1304 C CA . ALA A 1 163 ? -18.216 -15.084 4.580 1.00 90.81 163 ALA A CA 1
ATOM 1305 C C . ALA A 1 163 ? -19.663 -15.122 5.114 1.00 90.81 163 ALA A C 1
ATOM 1307 O O . ALA A 1 163 ? -19.923 -14.662 6.228 1.00 90.81 163 ALA A O 1
ATOM 1308 N N . PRO A 1 164 ? -20.623 -15.690 4.363 1.00 89.50 164 PRO A N 1
ATOM 1309 C CA . PRO A 1 164 ? -22.009 -15.799 4.820 1.00 89.50 164 PRO A CA 1
ATOM 1310 C C . PRO A 1 164 ? -22.188 -16.766 6.003 1.00 89.50 164 PRO A C 1
ATOM 1312 O O . PRO A 1 164 ? -23.199 -16.694 6.694 1.00 89.50 164 PRO A O 1
ATOM 1315 N N . GLU A 1 165 ? -21.224 -17.657 6.233 1.00 90.12 165 GLU A N 1
ATOM 1316 C CA . GLU A 1 165 ? -21.290 -18.724 7.240 1.00 90.12 165 GLU A CA 1
ATOM 1317 C C . GLU A 1 165 ? -21.001 -18.232 8.665 1.00 90.12 165 GLU A C 1
ATOM 1319 O O . GLU A 1 165 ? -21.543 -18.772 9.626 1.00 90.12 165 GLU A O 1
ATOM 1324 N N . ASP A 1 166 ? -20.188 -17.185 8.818 1.00 86.69 166 ASP A N 1
ATOM 1325 C CA . ASP A 1 166 ? -19.755 -16.684 10.121 1.00 86.69 166 ASP A CA 1
ATOM 1326 C C . ASP A 1 166 ? -20.292 -15.271 10.377 1.00 86.69 166 ASP A C 1
ATOM 1328 O O . ASP A 1 166 ? -19.671 -14.253 10.069 1.00 86.69 166 ASP A O 1
ATOM 1332 N N . PHE A 1 167 ? -21.506 -15.213 10.927 1.00 83.69 167 PHE A N 1
ATOM 1333 C CA . PHE A 1 167 ? -22.210 -13.950 11.143 1.00 83.69 167 PHE A CA 1
ATOM 1334 C C . PHE A 1 167 ? -21.798 -13.225 12.430 1.00 83.69 167 PHE A C 1
ATOM 1336 O O . PHE A 1 167 ? -21.841 -11.996 12.469 1.00 83.69 167 PHE A O 1
ATOM 1343 N N . TYR A 1 168 ? -21.447 -13.965 13.484 1.00 85.88 168 TYR A N 1
ATOM 1344 C CA . TYR A 1 168 ? -21.333 -13.407 14.837 1.00 85.88 168 TYR A CA 1
ATOM 1345 C C . TYR A 1 168 ? -19.898 -13.205 15.317 1.00 85.88 168 TYR A C 1
ATOM 1347 O O . TYR A 1 168 ? -19.708 -12.403 16.229 1.00 85.88 168 TYR A O 1
ATOM 1355 N N . SER A 1 169 ? -18.909 -13.914 14.759 1.00 87.69 169 SER A N 1
ATOM 1356 C CA . SER A 1 169 ? -17.553 -13.889 15.319 1.00 87.69 169 SER A CA 1
ATOM 1357 C C . SER A 1 169 ? -16.572 -13.041 14.509 1.00 87.69 169 SER A C 1
ATOM 1359 O O . SER A 1 169 ? -15.991 -12.109 15.062 1.00 87.69 169 SER A O 1
ATOM 1361 N N . SER A 1 170 ? -16.415 -13.289 13.206 1.00 88.00 170 SER A N 1
ATOM 1362 C CA . SER A 1 170 ? -15.472 -12.523 12.370 1.00 88.00 170 SER A CA 1
ATOM 1363 C C . SER A 1 170 ? -16.040 -11.226 11.787 1.00 88.00 170 SER A C 1
ATOM 1365 O O . SER A 1 170 ? -15.282 -10.341 11.386 1.00 88.00 170 SER A O 1
ATOM 1367 N N . ARG A 1 171 ? -17.369 -11.085 11.727 1.00 90.19 171 ARG A N 1
ATOM 1368 C CA . ARG A 1 171 ? -18.011 -9.973 11.022 1.00 90.19 171 ARG A CA 1
ATOM 1369 C C . ARG A 1 171 ? -17.946 -8.661 11.803 1.00 90.19 171 ARG A C 1
ATOM 1371 O O . ARG A 1 171 ? -18.569 -8.505 12.850 1.00 90.19 171 ARG A O 1
ATOM 1378 N N . ILE A 1 172 ? -17.326 -7.653 11.193 1.00 90.19 172 ILE A N 1
ATOM 1379 C CA . ILE A 1 172 ? -17.242 -6.300 11.763 1.00 90.19 172 ILE A CA 1
ATOM 1380 C C . ILE A 1 172 ? -18.531 -5.512 11.449 1.00 90.19 172 ILE A C 1
ATOM 1382 O O . ILE A 1 172 ? -18.926 -5.428 10.274 1.00 90.19 172 ILE A O 1
ATOM 1386 N N . PRO A 1 173 ? -19.211 -4.892 12.433 1.00 90.81 173 PRO A N 1
ATOM 1387 C CA . PRO A 1 173 ? -20.397 -4.076 12.188 1.00 90.81 173 PRO A CA 1
ATOM 1388 C C . PRO A 1 173 ? -20.055 -2.810 11.393 1.00 90.81 173 PRO A C 1
ATOM 1390 O O . PRO A 1 173 ? -18.962 -2.257 11.471 1.00 90.81 173 PRO A O 1
ATOM 1393 N N . LYS A 1 174 ? -21.029 -2.277 10.645 1.00 91.12 174 LYS A N 1
ATOM 1394 C CA . LYS A 1 174 ? -20.826 -1.127 9.739 1.00 91.12 174 LYS A CA 1
ATOM 1395 C C . LYS A 1 174 ? -20.224 0.116 10.416 1.00 91.12 174 LYS A C 1
ATOM 1397 O O . LYS A 1 174 ? -19.565 0.897 9.743 1.00 91.12 174 LYS A O 1
ATOM 1402 N N . LYS A 1 175 ? -20.469 0.313 11.716 1.00 91.31 175 LYS A N 1
ATOM 1403 C CA . LYS A 1 175 ? -19.966 1.463 12.489 1.00 91.31 175 LYS A CA 1
ATOM 1404 C C . LYS A 1 175 ? -18.459 1.392 12.752 1.00 91.31 175 LYS A C 1
ATOM 1406 O O . LYS A 1 175 ? -17.805 2.430 12.842 1.00 91.31 175 LYS A O 1
ATOM 1411 N N . GLU A 1 176 ? -17.942 0.176 12.885 1.00 90.44 176 GLU A N 1
ATOM 1412 C CA . GLU A 1 176 ? -16.540 -0.092 13.202 1.00 90.44 176 GLU A CA 1
ATOM 1413 C C . GLU A 1 176 ? -15.682 -0.190 11.940 1.00 90.44 176 GLU A C 1
ATOM 1415 O O . GLU A 1 176 ? -14.504 0.128 12.003 1.00 90.44 176 GLU A O 1
ATOM 1420 N N . ARG A 1 177 ? -16.272 -0.513 10.779 1.00 93.00 177 ARG A N 1
ATOM 1421 C CA . ARG A 1 177 ? -15.560 -0.508 9.489 1.00 93.00 177 ARG A CA 1
ATOM 1422 C C . ARG A 1 177 ? -15.061 0.894 9.148 1.00 93.00 177 ARG A C 1
ATOM 1424 O O . ARG A 1 177 ? -15.879 1.808 8.978 1.00 93.00 177 ARG A O 1
ATOM 1431 N N . LYS A 1 178 ? -13.748 1.055 8.978 1.00 94.00 178 LYS A N 1
ATOM 1432 C CA . LYS A 1 178 ? -13.151 2.332 8.561 1.00 94.00 178 LYS A CA 1
ATOM 1433 C C . LYS A 1 178 ? -12.611 2.259 7.140 1.00 94.00 178 LYS A C 1
ATOM 1435 O O . LYS A 1 178 ? -12.870 1.318 6.386 1.00 94.00 178 LYS A O 1
ATOM 1440 N N . ARG A 1 179 ? -11.988 3.357 6.708 1.00 93.12 179 ARG A N 1
ATOM 1441 C CA . ARG A 1 179 ? -11.437 3.487 5.354 1.00 93.12 179 ARG A CA 1
ATOM 1442 C C . ARG A 1 179 ? -10.021 2.928 5.258 1.00 93.12 179 ARG A C 1
ATOM 1444 O O . ARG A 1 179 ? -9.736 2.290 4.248 1.00 93.12 179 ARG A O 1
ATOM 1451 N N . THR A 1 180 ? -9.202 3.171 6.280 1.00 95.06 180 THR A N 1
ATOM 1452 C CA . THR A 1 180 ? -7.776 2.826 6.363 1.00 95.06 180 THR A CA 1
ATOM 1453 C C . THR A 1 180 ? -7.508 1.938 7.573 1.00 95.06 180 THR A C 1
ATOM 1455 O O . THR A 1 180 ? -8.268 1.963 8.544 1.00 95.06 180 THR A O 1
ATOM 1458 N N . LEU A 1 181 ? -6.420 1.167 7.523 1.00 93.25 181 LEU A N 1
ATOM 1459 C CA . LEU A 1 181 ? -6.042 0.264 8.616 1.00 93.25 181 LEU A CA 1
ATOM 1460 C C . LEU A 1 181 ? -5.660 1.050 9.876 1.00 93.25 181 LEU A C 1
ATOM 1462 O O . LEU A 1 181 ? -6.023 0.674 10.991 1.00 93.25 181 LEU A O 1
ATOM 1466 N N . LEU A 1 182 ? -4.945 2.161 9.696 1.00 94.25 182 LEU A N 1
ATOM 1467 C CA . LEU A 1 182 ? -4.545 3.037 10.790 1.00 94.25 182 LEU A CA 1
ATOM 1468 C C . LEU A 1 182 ? -5.755 3.627 11.527 1.00 94.25 182 LEU A C 1
ATOM 1470 O O . LEU A 1 182 ? -5.741 3.689 12.754 1.00 94.25 182 LEU A O 1
ATOM 1474 N N . ASP A 1 183 ? -6.814 4.020 10.813 1.00 94.19 183 ASP A N 1
ATOM 1475 C CA . ASP A 1 183 ? -8.027 4.559 11.443 1.00 94.19 183 ASP A CA 1
ATOM 1476 C C . ASP A 1 183 ? -8.765 3.481 12.255 1.00 94.19 183 ASP A C 1
ATOM 1478 O O . ASP A 1 183 ? -9.263 3.754 13.347 1.00 94.19 183 ASP A O 1
ATOM 1482 N N . GLU A 1 184 ? -8.788 2.226 11.794 1.00 93.12 184 GLU A N 1
ATOM 1483 C CA . GLU A 1 184 ? -9.322 1.115 12.604 1.00 93.12 184 GLU A CA 1
ATOM 1484 C C . GLU A 1 184 ? -8.528 0.947 13.903 1.00 93.12 184 GLU A C 1
ATOM 1486 O O . GLU A 1 184 ? -9.118 0.840 14.978 1.00 93.12 184 GLU A O 1
ATOM 1491 N N . LEU A 1 185 ? -7.198 1.024 13.817 1.00 92.69 185 LEU A N 1
ATOM 1492 C CA . LEU A 1 185 ? -6.313 0.907 14.972 1.00 92.69 185 LEU A CA 1
ATOM 1493 C C . LEU A 1 185 ? -6.514 2.033 15.996 1.00 92.69 185 LEU A C 1
ATOM 1495 O O . LEU A 1 185 ? -6.544 1.775 17.198 1.00 92.69 185 LEU A O 1
ATOM 1499 N N . LEU A 1 186 ? -6.645 3.280 15.536 1.00 91.50 186 LEU A N 1
ATOM 1500 C CA . LEU A 1 186 ? -6.848 4.434 16.419 1.00 91.50 186 LEU A CA 1
ATOM 1501 C C . LEU A 1 186 ? -8.201 4.394 17.134 1.00 91.50 186 LEU A C 1
ATOM 1503 O O . LEU A 1 186 ? -8.319 4.890 18.255 1.00 91.50 186 LEU A O 1
ATOM 1507 N N . ASN A 1 187 ? -9.215 3.810 16.495 1.00 92.56 187 ASN A N 1
ATOM 1508 C CA . ASN A 1 187 ? -10.549 3.680 17.071 1.00 92.56 187 ASN A CA 1
ATOM 1509 C C . ASN A 1 187 ? -10.683 2.476 18.024 1.00 92.56 187 ASN A C 1
ATOM 1511 O O . ASN A 1 187 ? -11.681 2.398 18.749 1.00 92.56 187 ASN A O 1
ATOM 1515 N N . ASP A 1 188 ? -9.710 1.558 18.065 1.00 91.38 188 ASP A N 1
ATOM 1516 C CA . ASP A 1 188 ? -9.737 0.416 18.980 1.00 91.38 188 ASP A CA 1
ATOM 1517 C C . ASP A 1 188 ? -9.398 0.838 20.418 1.00 91.38 188 ASP A C 1
ATOM 1519 O O . ASP A 1 188 ? -8.248 1.059 20.815 1.00 91.38 188 ASP A O 1
ATOM 1523 N N . GLN A 1 189 ? -10.441 0.903 21.243 1.00 89.19 189 GLN A N 1
ATOM 1524 C CA . GLN A 1 189 ? -10.337 1.298 22.643 1.00 89.19 189 GLN A CA 1
ATOM 1525 C C . GLN A 1 189 ? -9.430 0.366 23.453 1.00 89.19 189 GLN A C 1
ATOM 1527 O O . GLN A 1 189 ? -8.724 0.841 24.346 1.00 89.19 189 GLN A O 1
ATOM 1532 N N . ARG A 1 190 ? -9.395 -0.936 23.138 1.00 87.62 190 ARG A N 1
ATOM 1533 C CA . ARG A 1 190 ? -8.598 -1.915 23.898 1.00 87.62 190 ARG A CA 1
ATOM 1534 C C . ARG A 1 190 ? -7.113 -1.613 23.779 1.00 87.62 190 ARG A C 1
ATOM 1536 O O . ARG A 1 190 ? -6.388 -1.610 24.775 1.00 87.62 190 ARG A O 1
ATOM 1543 N N . LEU A 1 191 ? -6.674 -1.282 22.568 1.00 87.19 191 LEU A N 1
ATOM 1544 C CA . LEU A 1 191 ? -5.293 -0.895 22.321 1.00 87.19 191 LEU A CA 1
ATOM 1545 C C . LEU A 1 191 ? -4.952 0.399 23.054 1.00 87.19 191 LEU A C 1
ATOM 1547 O O . LEU A 1 191 ? -3.931 0.445 23.740 1.00 87.19 191 LEU A O 1
ATOM 1551 N N . THR A 1 192 ? -5.825 1.411 23.010 1.00 87.12 192 THR A N 1
ATOM 1552 C CA . THR A 1 192 ? -5.574 2.674 23.728 1.00 87.12 192 THR A CA 1
ATOM 1553 C C . THR A 1 192 ? -5.443 2.482 25.240 1.00 87.12 192 THR A C 1
ATOM 1555 O O . THR A 1 192 ? -4.584 3.109 25.854 1.00 87.12 192 THR A O 1
ATOM 1558 N N . GLN A 1 193 ? -6.238 1.590 25.841 1.00 88.12 193 GLN A N 1
ATOM 1559 C CA . GLN A 1 193 ? -6.143 1.259 27.265 1.00 88.12 193 GLN A CA 1
ATOM 1560 C C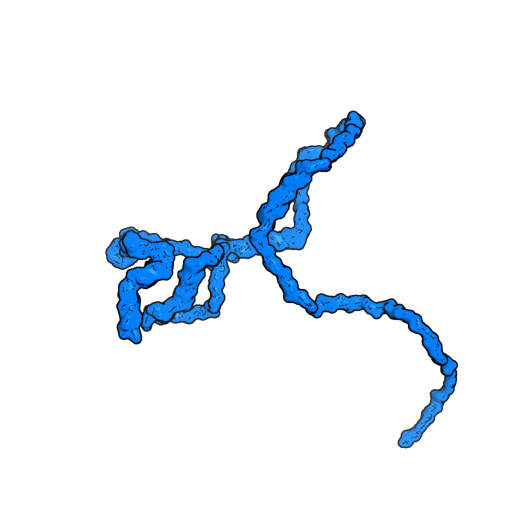 . GLN A 1 193 ? -4.820 0.551 27.573 1.00 88.12 193 GLN A C 1
ATOM 1562 O O . GLN A 1 193 ? -4.059 1.018 28.418 1.00 88.12 193 GLN A O 1
ATOM 1567 N N . SER A 1 194 ? -4.474 -0.482 26.799 1.00 86.69 194 SER A N 1
ATOM 1568 C CA . SER A 1 194 ? -3.234 -1.251 26.994 1.00 86.69 194 SER A CA 1
ATOM 1569 C C . SER A 1 194 ? -1.952 -0.410 26.8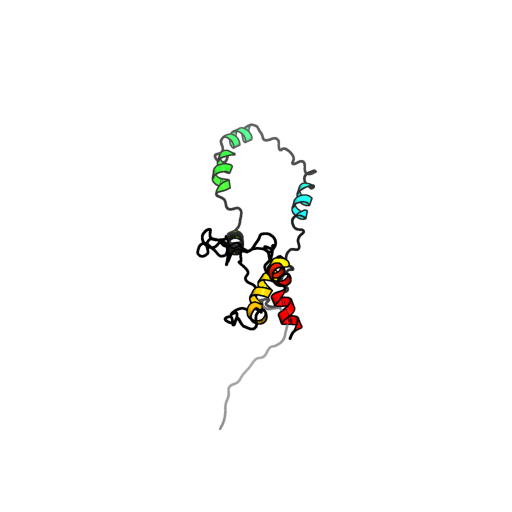94 1.00 86.69 194 SER A C 1
ATOM 1571 O O . SER A 1 194 ? -0.934 -0.749 27.496 1.00 86.69 194 SER A O 1
ATOM 1573 N N . LYS A 1 195 ? -1.981 0.682 26.117 1.00 84.88 195 LYS A N 1
ATOM 1574 C CA . LYS A 1 195 ? -0.853 1.612 25.965 1.00 84.88 195 LYS A CA 1
ATOM 1575 C C . LYS A 1 195 ? -0.795 2.668 27.069 1.00 84.88 195 LYS A C 1
ATOM 1577 O O . LYS A 1 195 ? 0.259 3.257 27.241 1.00 84.88 195 LYS A O 1
ATOM 1582 N N . ARG A 1 196 ? -1.900 2.932 27.777 1.00 85.62 196 ARG A N 1
ATOM 1583 C CA . ARG A 1 196 ? -1.935 3.848 28.934 1.00 85.62 196 ARG A CA 1
ATOM 1584 C C . ARG A 1 196 ? -1.473 3.176 30.220 1.00 85.62 196 ARG A C 1
ATOM 1586 O O . ARG A 1 196 ? -0.952 3.848 31.097 1.00 85.62 196 ARG A O 1
ATOM 1593 N N . GLU A 1 197 ? -1.725 1.877 30.344 1.00 83.88 197 GLU A N 1
ATOM 1594 C CA . GLU A 1 197 ? -1.347 1.084 31.519 1.00 83.88 197 GLU A CA 1
ATOM 1595 C C . GLU A 1 197 ? 0.148 0.726 31.559 1.00 83.88 197 GLU A C 1
ATOM 1597 O O . GLU A 1 197 ? 0.641 0.294 32.599 1.00 83.88 197 GLU A O 1
ATOM 1602 N N . LYS A 1 198 ? 0.862 0.889 30.440 1.00 66.38 198 LYS A N 1
ATOM 1603 C CA . LYS A 1 198 ? 2.309 0.678 30.314 1.00 66.38 198 LYS A CA 1
ATOM 1604 C C . LYS A 1 198 ? 3.065 1.994 30.373 1.00 66.38 198 LYS A C 1
ATOM 1606 O O . LYS A 1 198 ? 4.168 1.977 30.958 1.00 66.38 198 LYS A O 1
#

Solvent-accessible surface area (backbone atoms only — not comparable to full-atom values): 13653 Å² total; per-residue (Å²): 132,90,80,85,89,80,89,82,91,81,92,87,85,83,90,83,90,79,84,81,90,83,86,82,84,82,84,89,83,87,77,89,74,73,75,77,75,86,65,100,52,73,73,57,59,58,53,62,60,59,73,65,75,74,79,79,78,74,80,78,72,83,73,50,74,71,56,49,62,49,53,75,69,40,85,79,37,78,70,40,48,58,66,50,52,74,70,52,72,89,57,54,74,68,56,50,53,50,51,58,46,55,59,54,64,43,24,77,34,75,97,53,78,47,40,43,50,52,80,84,44,72,69,58,46,51,39,52,52,48,63,73,47,46,60,74,70,43,93,85,54,86,63,85,80,77,94,65,92,69,82,76,66,61,59,81,92,82,78,89,77,79,61,91,86,49,70,82,78,82,50,77,54,80,89,66,59,63,92,49,68,57,58,40,56,72,66,35,61,68,59,59,49,62,62,70,81,104

Nearest PDB structures (foldseek):
  7mqa-assembly1_SQ  TM=7.797E-01  e=1.885E-11  Homo sapiens
  7mq9-assembly1_SQ  TM=6.927E-01  e=9.461E-12  Homo sapiens
  5oql-assembly1_k  TM=8.953E-01  e=2.480E-06  Thermochaetoides thermophila DSM 1495

Secondary structure (DSSP, 8-state):
------------------PPS------------PPPP--TTTTHHHHHHHTT-SS---------HHHHHHHTTSS-SHHHHHHHHTTS--S-HHHHHHHHHHHHHHB--GGGTT-B-----HHHHHHHHHHHTGGGT-SS--PPPPS-SSPPSS-----PPPPTT-SSSSPPPTTT--SSHHHHHHH-HHHHHHHH--

Mean predicted aligned error: 18.34 Å

Radius of gyration: 36.8 Å; Cα contacts (8 Å, |Δi|>4): 65; chains: 1; bounding box: 109×53×96 Å

pLDDT: mean 74.24, std 21.22, range [32.56, 95.06]

Foldseek 3Di:
DDDDDDDDDDDDDDDDDDDDDDDPDDDDDDDPPPPPDDPPPVVVVVVVVVVVPPDPPPPPDPQDPVNVVVQVVDPCPPVVCVVVVVVDPPDDPVRVVVVVVVVCLQFVDVVVVRQGQDDDDVQNVVLQVCVQVVCVQDVVDHDDHDPDPDGDRGDDDDDDDDDPVDDDDPDDDPVLDDDGPVVSSVPPPVSVVVVVVD

Sequence (198 aa):
MRDLGNAISRGFEPTTSKLNADDFYVLDAGNDEMPPAPTLSDVELVDKLRDRKSNNKLDTTLIDERTQKLLDKAVCGPSFEKSYGETANLLGRRALKRLRKLEREKTKGHDWFDLPATELTEEAKADLELLQMRAAIDPLAFYRRNDRKVLPKYFQVGRIVDAPEDFYSSRIPKKERKRTLLDELLNDQRLTQSKREK

Organism: Trichostrongylus colubriformis (NCBI:txid6319)

InterPro domains:
  IPR014810 Fcf2 pre-rRNA processing, C-terminal [PF08698] (105-195)
  IPR039883 Fcf2/DNTTIP2 [PTHR21686] (50-194)